Protein AF-D5DBG3-F1 (afdb_monomer_lite)

pLDDT: mean 93.25, std 7.19, range [51.53, 98.56]

Organism: Priestia megaterium (strain DSM 319 / IMG 1521) (NCBI:txid592022)

InterPro domains:
  IPR012347 Ferritin-like [G3DSA:1.20.1260.10] (1-47)
  IPR012347 Ferritin-like [G3DSA:1.20.1260.10] (72-218)
  IPR021617 Protein of unknown function DUF3231 [PF11553] (1-60)
  IPR021617 Protein of unknown function DUF3231 [PF11553] (71-230)

Radius of gyration: 20.54 Å; chains: 1; bounding box: 49×48×63 Å

Structure (mmCIF, N/CA/C/O backbone):
data_AF-D5DBG3-F1
#
_entry.id   AF-D5DBG3-F1
#
loop_
_atom_site.group_PDB
_atom_site.id
_atom_site.type_symbol
_atom_site.label_atom_id
_atom_site.label_alt_id
_atom_site.label_comp_id
_atom_site.label_asym_id
_atom_site.label_entity_id
_atom_site.label_seq_id
_atom_site.pdbx_PDB_ins_code
_atom_site.Cartn_x
_atom_site.Cartn_y
_atom_site.Cartn_z
_atom_site.occupancy
_atom_site.B_iso_or_equiv
_atom_site.auth_seq_id
_atom_site.auth_comp_id
_atom_site.auth_asym_id
_atom_site.auth_atom_id
_atom_site.pdbx_PDB_model_num
ATOM 1 N N . MET A 1 1 ? -9.082 -1.021 -3.125 1.00 71.38 1 MET A N 1
ATOM 2 C CA . MET A 1 1 ? -9.423 -2.069 -2.140 1.00 71.38 1 MET A CA 1
ATOM 3 C C . MET A 1 1 ? -9.517 -3.474 -2.737 1.00 71.38 1 MET A C 1
ATOM 5 O O . MET A 1 1 ? -8.966 -4.374 -2.123 1.00 71.38 1 MET A O 1
ATOM 9 N N . THR A 1 2 ? -10.119 -3.682 -3.917 1.00 87.31 2 THR A N 1
ATOM 10 C CA . THR A 1 2 ? -10.281 -5.013 -4.561 1.00 87.31 2 THR A CA 1
ATOM 11 C C . THR A 1 2 ? -8.999 -5.847 -4.646 1.00 87.31 2 THR A C 1
ATOM 13 O O . THR A 1 2 ? -9.001 -7.007 -4.258 1.00 87.31 2 THR A O 1
ATOM 16 N N . ILE A 1 3 ? -7.878 -5.231 -5.037 1.00 86.88 3 ILE A N 1
ATOM 17 C CA . ILE A 1 3 ? -6.562 -5.897 -5.105 1.00 86.88 3 ILE A CA 1
ATOM 18 C C . ILE A 1 3 ? -6.141 -6.509 -3.753 1.00 86.88 3 ILE A C 1
ATOM 20 O O . ILE A 1 3 ? -5.551 -7.582 -3.732 1.00 86.88 3 ILE A O 1
ATOM 24 N N . HIS A 1 4 ? -6.459 -5.870 -2.619 1.00 88.00 4 HIS A N 1
ATOM 25 C CA . HIS A 1 4 ? -6.140 -6.431 -1.299 1.00 88.00 4 HIS A CA 1
ATOM 26 C C . HIS A 1 4 ? -6.972 -7.686 -1.009 1.00 88.00 4 HIS A C 1
ATOM 28 O O . HIS A 1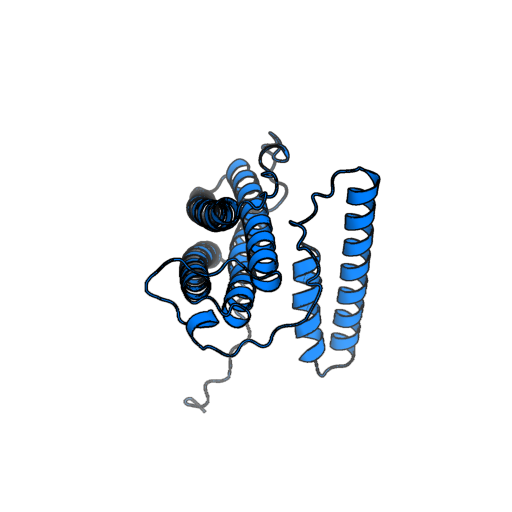 4 ? -6.450 -8.644 -0.445 1.00 88.00 4 HIS A O 1
ATOM 34 N N . GLY A 1 5 ? -8.245 -7.684 -1.424 1.00 89.12 5 GLY A N 1
ATOM 35 C CA . GLY A 1 5 ? -9.135 -8.839 -1.319 1.00 89.12 5 GLY A CA 1
ATOM 36 C C . GLY A 1 5 ? -8.620 -10.024 -2.131 1.00 89.12 5 GLY A C 1
ATOM 37 O O . GLY A 1 5 ? -8.471 -11.104 -1.575 1.00 89.12 5 GLY A O 1
ATOM 38 N N . LEU A 1 6 ? -8.243 -9.799 -3.395 1.00 90.69 6 LEU A N 1
ATOM 39 C CA . LEU A 1 6 ? -7.697 -10.841 -4.278 1.00 90.69 6 LEU A CA 1
ATOM 40 C C . LEU A 1 6 ? -6.486 -11.556 -3.662 1.00 90.69 6 LEU A C 1
ATOM 42 O O . LEU A 1 6 ? -6.426 -12.783 -3.620 1.00 90.69 6 LEU A O 1
ATOM 46 N N . SER A 1 7 ? -5.523 -10.796 -3.137 1.00 89.00 7 SER A N 1
ATOM 47 C CA . SER A 1 7 ? -4.343 -11.388 -2.502 1.00 89.00 7 SER A CA 1
ATOM 48 C C . SER A 1 7 ? -4.685 -12.077 -1.176 1.00 89.00 7 SER A C 1
ATOM 50 O O . SER A 1 7 ? -4.256 -13.203 -0.932 1.00 89.00 7 SER A O 1
ATOM 52 N N . GLY A 1 8 ? -5.461 -11.414 -0.313 1.00 91.62 8 GLY A N 1
ATOM 53 C CA . GLY A 1 8 ? -5.779 -11.916 1.024 1.00 91.62 8 GLY A CA 1
ATOM 54 C C . GLY A 1 8 ? -6.645 -13.175 0.998 1.00 91.62 8 GLY A C 1
ATOM 55 O O . GLY A 1 8 ? -6.309 -14.166 1.644 1.00 91.62 8 GLY A O 1
ATOM 56 N N . TYR A 1 9 ? -7.730 -13.168 0.221 1.00 95.31 9 TYR A N 1
ATOM 57 C CA . TYR A 1 9 ? -8.609 -14.328 0.080 1.00 95.31 9 TYR A CA 1
ATOM 58 C C . TYR A 1 9 ? -7.909 -15.489 -0.628 1.00 95.31 9 TYR A C 1
ATOM 60 O O . TYR A 1 9 ? -8.153 -16.637 -0.267 1.00 95.31 9 TYR A O 1
ATOM 68 N N . GLY A 1 10 ? -7.000 -15.223 -1.575 1.00 95.25 10 GLY A N 1
ATOM 69 C CA . GLY A 1 10 ? -6.159 -16.255 -2.192 1.00 95.25 10 GLY A CA 1
ATOM 70 C C . GLY A 1 10 ? -5.309 -17.018 -1.171 1.00 95.25 10 GLY A C 1
ATOM 71 O O . GLY A 1 10 ? -5.329 -18.251 -1.146 1.00 95.25 10 GLY A O 1
ATOM 72 N N . ILE A 1 11 ? -4.634 -16.300 -0.267 1.00 94.88 11 ILE A N 1
ATOM 73 C CA . ILE A 1 11 ? -3.866 -16.929 0.817 1.00 94.88 11 ILE A CA 1
ATOM 74 C C . ILE A 1 11 ? -4.804 -17.710 1.741 1.00 94.88 11 ILE A C 1
ATOM 76 O O . ILE A 1 11 ? -4.579 -18.901 1.957 1.00 94.88 11 ILE A O 1
ATOM 80 N N . SER A 1 12 ? -5.881 -17.085 2.229 1.00 96.19 12 SER A N 1
ATOM 81 C CA . SER A 1 12 ? -6.851 -17.729 3.128 1.00 96.19 12 SER A CA 1
ATOM 82 C C . SER A 1 12 ? -7.463 -19.001 2.537 1.00 96.19 12 SER A C 1
ATOM 84 O O . SER A 1 12 ? -7.621 -19.993 3.248 1.00 96.19 12 SER A O 1
ATOM 86 N N . PHE A 1 13 ? -7.758 -19.009 1.236 1.00 97.38 13 PHE A N 1
ATOM 87 C CA . PHE A 1 13 ? -8.210 -20.192 0.510 1.00 97.38 13 PHE A CA 1
ATOM 88 C C . PHE A 1 13 ? -7.153 -21.305 0.540 1.00 97.38 13 PHE A C 1
ATOM 90 O O . PHE A 1 13 ? -7.470 -22.435 0.908 1.00 97.38 13 PHE A O 1
ATOM 97 N N . SER A 1 14 ? -5.898 -20.978 0.211 1.00 97.38 14 SER A N 1
ATOM 98 C CA . SER A 1 14 ? -4.809 -21.959 0.095 1.00 97.38 14 SER A CA 1
ATOM 99 C C . SER A 1 14 ? -4.431 -22.640 1.416 1.00 97.38 14 SER A C 1
ATOM 101 O O . SER A 1 14 ? -3.994 -23.787 1.409 1.00 97.38 14 SER A O 1
ATOM 103 N N . VAL A 1 15 ? -4.641 -21.967 2.551 1.00 97.00 15 VAL A N 1
ATOM 104 C CA . VAL A 1 15 ? -4.333 -22.504 3.889 1.00 97.00 15 VAL A CA 1
ATOM 105 C C . VAL A 1 15 ? -5.548 -23.114 4.599 1.00 97.00 15 VAL A C 1
ATOM 107 O O . VAL A 1 15 ? -5.424 -23.627 5.711 1.00 97.00 15 VAL A O 1
ATOM 110 N N . SER A 1 16 ? -6.735 -23.074 3.984 1.00 97.50 16 SER A N 1
ATOM 111 C CA . SER A 1 16 ? -7.964 -23.614 4.573 1.00 97.50 16 SER A CA 1
ATOM 112 C C . SER A 1 16 ? -8.159 -25.096 4.243 1.00 97.50 16 SER A C 1
ATOM 114 O O . SER A 1 16 ? -8.210 -25.503 3.083 1.00 97.50 16 SER A O 1
ATOM 116 N N . VAL A 1 17 ? -8.354 -25.921 5.277 1.00 97.50 17 VAL A N 1
ATOM 117 C CA . VAL A 1 17 ? -8.613 -27.367 5.115 1.00 97.50 17 VAL A CA 1
ATOM 118 C C . VAL A 1 17 ? -10.109 -27.683 5.070 1.00 97.50 17 VAL A C 1
ATOM 120 O O . VAL A 1 17 ? -10.538 -28.533 4.285 1.00 97.50 17 VAL A O 1
ATOM 123 N N . ARG A 1 18 ? -10.917 -27.006 5.895 1.00 98.31 18 ARG A N 1
ATOM 124 C CA . ARG A 1 18 ? -12.366 -27.239 5.948 1.00 98.31 18 ARG A CA 1
ATOM 125 C C . ARG A 1 18 ? -13.040 -26.792 4.651 1.00 98.31 18 ARG A C 1
ATOM 127 O O . ARG A 1 18 ? -12.715 -25.736 4.106 1.00 98.31 18 ARG A O 1
ATOM 134 N N . ARG A 1 19 ? -13.983 -27.603 4.163 1.00 98.19 19 ARG A N 1
ATOM 135 C CA . ARG A 1 19 ? -14.632 -27.388 2.863 1.00 98.19 19 ARG A CA 1
ATOM 136 C C . ARG A 1 19 ? -15.438 -26.090 2.819 1.00 98.19 19 ARG A C 1
ATOM 138 O O . ARG A 1 19 ? -15.269 -25.332 1.875 1.00 98.19 19 ARG A O 1
ATOM 145 N N . ASP A 1 20 ? -16.216 -25.818 3.859 1.00 98.31 20 ASP A N 1
ATOM 146 C CA . ASP A 1 20 ? -17.029 -24.605 3.986 1.00 98.31 20 ASP A CA 1
ATOM 147 C C . ASP A 1 20 ? -16.188 -23.320 3.915 1.00 98.31 20 ASP A C 1
ATOM 149 O O . ASP A 1 20 ? -16.550 -22.377 3.217 1.00 98.31 20 ASP A O 1
ATOM 153 N N . LEU A 1 21 ? -15.020 -23.304 4.567 1.00 98.06 21 LEU A N 1
ATOM 154 C CA . LEU A 1 21 ? -14.097 -22.166 4.517 1.00 98.06 21 LEU A CA 1
ATOM 155 C C . LEU A 1 21 ? -13.494 -21.970 3.124 1.00 98.06 21 LEU A C 1
ATOM 157 O O . LEU A 1 21 ? -13.373 -20.838 2.658 1.00 98.06 21 LEU A O 1
ATOM 161 N N . ARG A 1 22 ? -13.121 -23.060 2.446 1.00 97.94 22 ARG A N 1
ATOM 162 C CA . ARG A 1 22 ? -12.622 -22.973 1.068 1.00 97.94 22 ARG A CA 1
ATOM 163 C C . ARG A 1 22 ? -13.691 -22.450 0.118 1.00 97.94 22 ARG A C 1
ATOM 165 O O . ARG A 1 22 ? -13.378 -21.577 -0.682 1.00 97.94 22 ARG A O 1
ATOM 172 N N . ASP A 1 23 ? -14.921 -22.946 0.221 1.00 98.50 23 ASP A N 1
ATOM 173 C CA . ASP A 1 23 ? -16.033 -22.487 -0.617 1.00 98.50 23 ASP A CA 1
ATOM 174 C C . ASP A 1 23 ? -16.327 -20.997 -0.372 1.00 98.50 23 ASP A C 1
ATOM 176 O O . ASP A 1 23 ? -16.476 -20.233 -1.325 1.00 98.50 23 ASP A O 1
ATOM 180 N N . TYR A 1 24 ? -16.285 -20.554 0.889 1.00 98.31 24 TYR A N 1
ATOM 181 C CA . TYR A 1 24 ? -16.416 -19.141 1.245 1.00 98.31 24 TYR A CA 1
ATOM 182 C C . TYR A 1 24 ? -15.326 -18.265 0.606 1.00 98.31 24 TYR A C 1
ATOM 184 O O . TYR A 1 24 ? -15.636 -17.316 -0.112 1.00 98.31 24 TYR A O 1
ATOM 192 N N . TYR A 1 25 ? -14.042 -18.586 0.811 1.00 98.00 25 TYR A N 1
ATOM 193 C CA . TYR A 1 25 ? -12.951 -17.777 0.252 1.00 98.00 25 TYR A CA 1
ATOM 194 C C . TYR A 1 25 ? -12.848 -17.870 -1.273 1.00 98.00 25 TYR A C 1
ATOM 196 O O . TYR A 1 25 ? -12.383 -16.923 -1.909 1.00 98.00 25 TYR A O 1
ATOM 204 N N . HIS A 1 26 ? -13.292 -18.979 -1.868 1.00 97.81 26 HIS A N 1
ATOM 205 C CA . HIS A 1 26 ? -13.433 -19.094 -3.314 1.00 97.81 26 HIS A CA 1
ATOM 206 C C . HIS A 1 26 ? -14.438 -18.066 -3.840 1.00 97.81 26 HIS A C 1
ATOM 208 O O . HIS A 1 26 ? -14.087 -17.280 -4.719 1.00 97.81 26 HIS A O 1
ATOM 214 N N . GLN A 1 27 ? -15.633 -17.995 -3.242 1.00 98.25 27 GLN A N 1
ATOM 215 C CA . GLN A 1 27 ? -16.638 -17.007 -3.631 1.00 98.25 27 GLN A CA 1
ATOM 216 C C . GLN A 1 27 ? -16.151 -15.570 -3.399 1.00 98.25 27 GLN A C 1
ATOM 218 O O . GLN A 1 27 ? -16.266 -14.742 -4.296 1.00 98.25 27 GLN A O 1
ATOM 223 N N . CYS A 1 28 ? -15.513 -15.278 -2.258 1.00 97.12 28 CYS A N 1
ATOM 224 C CA . CYS A 1 28 ? -14.951 -13.946 -2.005 1.00 97.12 28 CYS A CA 1
ATOM 225 C C . CYS A 1 28 ? -13.923 -13.518 -3.066 1.00 97.12 28 CYS A C 1
ATOM 227 O O . CYS A 1 28 ? -13.853 -12.339 -3.418 1.00 97.12 28 CYS A O 1
ATOM 229 N N . ASN A 1 29 ? -13.117 -14.455 -3.577 1.00 96.19 29 ASN A N 1
ATOM 230 C CA . ASN A 1 29 ? -12.190 -14.176 -4.672 1.00 96.19 29 ASN A CA 1
ATOM 231 C C . ASN A 1 29 ? -12.923 -13.879 -5.982 1.00 96.19 29 ASN A C 1
ATOM 233 O O . ASN A 1 29 ? -12.568 -12.906 -6.644 1.00 96.19 29 ASN A O 1
ATOM 237 N N . LEU A 1 30 ? -13.948 -14.662 -6.334 1.00 97.25 30 LEU A N 1
ATOM 238 C CA . LEU A 1 30 ? -14.764 -14.405 -7.526 1.00 97.25 30 LEU A CA 1
ATOM 239 C C . LEU A 1 30 ? -15.419 -13.020 -7.463 1.00 97.25 30 LEU A C 1
ATOM 241 O O . LEU A 1 30 ? -15.307 -12.243 -8.410 1.00 97.25 30 LEU A O 1
ATOM 245 N N . ASP A 1 31 ? -16.002 -12.664 -6.320 1.00 96.88 31 ASP A N 1
ATOM 246 C CA . ASP A 1 31 ? -16.625 -11.354 -6.117 1.00 96.88 31 ASP A CA 1
ATOM 247 C C . ASP A 1 31 ? -15.592 -10.217 -6.222 1.00 96.88 31 ASP A C 1
ATOM 249 O O . ASP A 1 31 ? -15.846 -9.175 -6.830 1.00 96.88 31 ASP A O 1
ATOM 253 N N . ALA A 1 32 ? -14.391 -10.408 -5.664 1.00 96.25 32 ALA A N 1
ATOM 254 C CA . ALA A 1 32 ? -13.314 -9.426 -5.757 1.00 96.25 32 ALA A CA 1
ATOM 255 C C . ALA A 1 32 ? -12.807 -9.243 -7.200 1.00 96.25 32 ALA A C 1
ATOM 257 O O . ALA A 1 32 ? -12.503 -8.109 -7.589 1.00 96.25 32 ALA A O 1
ATOM 258 N N . MET A 1 33 ? -12.734 -10.324 -7.988 1.00 96.50 33 MET A N 1
ATOM 259 C CA . MET A 1 33 ? -12.383 -10.282 -9.415 1.00 96.50 33 MET A CA 1
ATOM 260 C C . MET A 1 33 ? -13.445 -9.525 -10.209 1.00 96.50 33 MET A C 1
ATOM 262 O O . MET A 1 33 ? -13.110 -8.647 -11.001 1.00 96.50 33 MET A O 1
ATOM 266 N N . GLU A 1 34 ? -14.719 -9.799 -9.939 1.00 97.38 34 GLU A N 1
ATOM 267 C CA . GLU A 1 34 ? -15.837 -9.144 -10.613 1.00 97.38 34 GLU A CA 1
ATOM 268 C C . GLU A 1 34 ? -15.862 -7.633 -10.343 1.00 97.38 34 GLU A C 1
ATOM 270 O O . GLU A 1 34 ? -15.935 -6.820 -11.267 1.00 97.38 34 GLU A O 1
ATOM 275 N N . ILE A 1 35 ? -15.722 -7.219 -9.078 1.00 97.00 35 ILE A N 1
ATOM 276 C CA . ILE A 1 35 ? -15.666 -5.791 -8.732 1.00 97.00 35 ILE A CA 1
ATOM 277 C C . ILE A 1 35 ? -14.431 -5.131 -9.360 1.00 97.00 35 ILE A C 1
ATOM 279 O O . ILE A 1 35 ? -14.509 -3.974 -9.786 1.00 97.00 35 ILE A O 1
ATOM 283 N N . TYR A 1 36 ? -13.290 -5.827 -9.422 1.00 95.81 36 TYR A N 1
ATOM 284 C CA . TYR A 1 36 ? -12.093 -5.308 -10.083 1.00 95.81 36 TYR A CA 1
ATOM 285 C C . TYR A 1 36 ? -12.340 -5.044 -11.572 1.00 95.81 36 TYR A C 1
ATOM 287 O O . TYR A 1 36 ? -12.085 -3.922 -12.012 1.00 95.81 36 TYR A O 1
ATOM 295 N N . ASN A 1 37 ? -12.892 -6.018 -12.301 1.00 97.06 37 ASN A N 1
ATOM 296 C CA . ASN A 1 37 ? -13.203 -5.884 -13.726 1.00 97.06 37 ASN A CA 1
ATOM 297 C C . ASN A 1 37 ? -14.156 -4.713 -13.966 1.00 97.06 37 ASN A C 1
ATOM 299 O O . ASN A 1 37 ? -13.803 -3.763 -14.658 1.00 97.06 37 ASN A O 1
ATOM 303 N N . ARG A 1 38 ? -15.295 -4.687 -13.263 1.00 97.62 38 ARG A N 1
ATOM 304 C CA . ARG A 1 38 ? -16.279 -3.598 -13.374 1.00 97.62 38 ARG A CA 1
ATOM 305 C C . ARG A 1 38 ? -15.690 -2.220 -13.072 1.00 97.62 38 ARG A C 1
ATOM 307 O O . ARG A 1 38 ? -16.049 -1.240 -13.720 1.00 97.62 38 ARG A O 1
ATOM 314 N N . SER A 1 39 ? -14.804 -2.123 -12.078 1.00 95.62 39 SER A N 1
ATOM 315 C CA . SER A 1 39 ? -14.150 -0.853 -11.734 1.00 95.62 39 SER A CA 1
ATOM 316 C C . SER A 1 39 ? -13.192 -0.404 -12.836 1.00 95.62 39 SER A C 1
ATOM 318 O O . SER A 1 39 ? -13.156 0.779 -13.170 1.00 95.62 39 SER A O 1
ATOM 320 N N . LEU A 1 40 ? -12.409 -1.332 -13.388 1.00 95.19 40 LEU A N 1
ATOM 321 C CA . LEU A 1 40 ? -11.449 -1.033 -14.442 1.00 95.19 40 LEU A CA 1
ATOM 322 C C . LEU A 1 40 ? -12.157 -0.656 -15.748 1.00 95.19 40 LEU A C 1
ATOM 324 O O . LEU A 1 40 ? -11.824 0.375 -16.327 1.00 95.19 40 LEU A O 1
ATOM 328 N N . ASP A 1 41 ? -13.178 -1.414 -16.142 1.00 97.75 41 ASP A N 1
ATOM 329 C CA . ASP A 1 41 ? -14.001 -1.137 -17.322 1.00 97.75 41 ASP A CA 1
ATOM 330 C C . ASP A 1 41 ? -14.662 0.241 -17.227 1.00 97.75 41 ASP A C 1
ATOM 332 O O . ASP A 1 41 ? -14.659 1.004 -18.191 1.00 97.75 41 ASP A O 1
ATOM 336 N N . LEU A 1 42 ? -15.163 0.615 -16.044 1.00 97.44 42 LEU A N 1
ATOM 337 C CA . LEU A 1 42 ? -15.739 1.939 -15.815 1.00 97.44 42 LEU A CA 1
ATOM 338 C C . LEU A 1 42 ? -14.699 3.059 -15.952 1.00 97.44 42 LEU A C 1
ATOM 340 O O . LEU A 1 42 ? -14.993 4.098 -16.547 1.00 97.44 42 LEU A O 1
ATOM 344 N N . LEU A 1 43 ? -13.495 2.871 -15.401 1.00 94.94 43 LEU A N 1
ATOM 345 C CA . LEU A 1 43 ? -12.408 3.846 -15.518 1.00 94.94 43 LEU A CA 1
ATOM 346 C C . LEU A 1 43 ? -11.957 4.007 -16.974 1.00 94.94 43 LEU A C 1
ATOM 348 O O . LEU A 1 43 ? -11.716 5.133 -17.407 1.00 94.94 43 LEU A O 1
ATOM 352 N N . LEU A 1 44 ? -11.878 2.908 -17.728 1.00 96.44 44 LEU A N 1
ATOM 353 C CA . LEU A 1 44 ? -11.550 2.917 -19.153 1.00 96.44 44 LEU A CA 1
ATOM 354 C C . LEU A 1 44 ? -12.644 3.621 -19.965 1.00 96.44 44 LEU A C 1
ATOM 356 O O . LEU A 1 44 ? -12.349 4.565 -20.692 1.00 96.44 44 LEU A O 1
ATOM 360 N N . ALA A 1 45 ? -13.912 3.248 -19.774 1.00 98.00 45 ALA A N 1
ATOM 361 C CA . ALA A 1 45 ? -15.048 3.843 -20.479 1.00 98.00 45 ALA A CA 1
ATOM 362 C C . ALA A 1 45 ? -15.200 5.353 -20.221 1.00 98.00 45 ALA A C 1
ATOM 364 O O . ALA A 1 45 ? -15.718 6.082 -21.065 1.00 98.00 45 ALA A O 1
ATOM 365 N N . LYS A 1 46 ? -14.752 5.837 -19.055 1.00 96.88 46 LYS A N 1
ATOM 366 C CA . LYS A 1 46 ? -14.770 7.262 -18.690 1.00 96.88 46 LYS A CA 1
ATOM 367 C C . LYS A 1 46 ? -13.469 8.008 -19.001 1.00 96.88 46 LYS A C 1
ATOM 369 O O . LYS A 1 46 ? -13.393 9.191 -18.686 1.00 96.88 46 LYS A O 1
ATOM 374 N N . ASN A 1 47 ? -12.463 7.358 -19.595 1.00 94.38 47 ASN A N 1
ATOM 375 C CA . ASN A 1 47 ? -11.123 7.923 -19.811 1.00 94.38 47 ASN A CA 1
ATOM 376 C C . ASN A 1 47 ? -10.456 8.445 -18.518 1.00 94.38 47 ASN A C 1
ATOM 378 O O . ASN A 1 47 ? -9.711 9.420 -18.537 1.00 94.38 47 ASN A O 1
ATOM 382 N N . LEU A 1 48 ? -10.732 7.794 -17.384 1.00 92.06 48 LEU A N 1
ATOM 383 C CA . LEU A 1 48 ? -10.153 8.108 -16.070 1.00 92.06 48 LEU A CA 1
ATOM 384 C C . LEU A 1 48 ? -9.006 7.159 -15.692 1.00 92.06 48 LEU A C 1
ATOM 386 O O . LEU A 1 48 ? -8.334 7.356 -14.679 1.00 92.06 48 LEU A O 1
ATOM 390 N N . TYR A 1 49 ? -8.787 6.099 -16.473 1.00 91.25 49 TYR A N 1
ATOM 391 C CA . TYR A 1 49 ? -7.666 5.196 -16.260 1.00 91.25 49 TYR A CA 1
ATOM 392 C C . TYR A 1 49 ? -6.352 5.851 -16.700 1.00 91.25 49 TYR A C 1
ATOM 394 O O . TYR A 1 49 ? -6.173 6.187 -17.868 1.00 91.25 49 TYR A O 1
ATOM 402 N N . VAL A 1 50 ? -5.412 5.975 -15.764 1.00 88.00 50 VAL A N 1
ATOM 403 C CA . VAL A 1 50 ? -4.045 6.417 -16.053 1.00 88.00 50 VAL A CA 1
ATOM 404 C C . VAL A 1 50 ? -3.165 5.177 -16.239 1.00 88.00 50 VAL A C 1
ATOM 406 O O . VAL A 1 50 ? -3.012 4.413 -15.277 1.00 88.00 50 VAL A O 1
ATOM 409 N N . PRO A 1 51 ? -2.607 4.945 -17.442 1.00 88.25 51 PRO A N 1
ATOM 410 C CA . PRO A 1 51 ? -1.729 3.807 -17.688 1.00 88.25 51 PRO A CA 1
ATOM 411 C C . PRO A 1 51 ? -0.408 3.958 -16.929 1.00 88.25 51 PRO A C 1
ATOM 413 O O . PRO A 1 51 ? 0.007 5.066 -16.600 1.00 88.25 51 PRO A O 1
ATOM 416 N N . ALA A 1 52 ? 0.251 2.835 -16.647 1.00 90.94 52 ALA A N 1
ATOM 417 C CA . ALA A 1 52 ? 1.642 2.837 -16.199 1.00 90.94 52 ALA A CA 1
ATOM 418 C C . ALA A 1 52 ? 2.585 3.200 -17.367 1.00 90.94 52 ALA A C 1
ATOM 420 O O . ALA A 1 52 ? 2.170 3.081 -18.524 1.00 90.94 52 ALA A O 1
ATOM 421 N N . PRO A 1 53 ? 3.843 3.601 -17.096 1.00 89.50 53 PRO A N 1
ATOM 422 C CA . PRO A 1 53 ? 4.804 3.870 -18.157 1.00 89.50 53 PRO A CA 1
ATOM 423 C C . PRO A 1 53 ? 5.008 2.665 -19.074 1.00 89.50 53 PRO A C 1
ATOM 425 O O . PRO A 1 53 ? 5.093 1.521 -18.622 1.00 89.50 53 PRO A O 1
ATOM 428 N N . TYR A 1 54 ? 5.109 2.941 -20.371 1.00 86.62 54 TYR A N 1
ATOM 429 C CA . TYR A 1 54 ? 5.328 1.923 -21.389 1.00 86.62 54 TYR A CA 1
ATOM 430 C C . TYR A 1 54 ? 6.816 1.635 -21.561 1.00 86.62 54 TYR A C 1
ATOM 432 O O . TYR A 1 54 ? 7.630 2.550 -21.670 1.00 86.62 54 TYR A O 1
ATOM 440 N N . PHE A 1 55 ? 7.150 0.352 -21.662 1.00 86.75 55 PHE A N 1
ATOM 441 C CA . PHE A 1 55 ? 8.486 -0.117 -22.006 1.00 86.75 55 PHE A CA 1
ATOM 442 C C . PHE A 1 55 ? 8.481 -0.638 -23.440 1.00 86.75 55 PHE A C 1
ATOM 444 O O . PHE A 1 55 ? 7.560 -1.345 -23.853 1.00 86.75 55 PHE A O 1
ATOM 451 N N . LEU A 1 56 ? 9.508 -0.281 -24.212 1.00 85.31 56 LEU A N 1
ATOM 452 C CA . LEU A 1 56 ? 9.679 -0.814 -25.558 1.00 85.31 56 LEU A CA 1
ATOM 453 C C . LEU A 1 56 ? 10.073 -2.288 -25.484 1.00 85.31 56 LEU A C 1
ATOM 455 O O . LEU A 1 56 ? 10.974 -2.664 -24.735 1.00 85.31 56 LEU A O 1
ATOM 459 N N . ASN A 1 57 ? 9.431 -3.112 -26.311 1.00 84.81 57 ASN A N 1
ATOM 460 C CA . ASN A 1 57 ? 9.824 -4.507 -26.439 1.00 84.81 57 ASN A CA 1
ATOM 461 C C . ASN A 1 57 ? 11.226 -4.587 -27.062 1.00 84.81 57 ASN A C 1
ATOM 463 O O . ASN A 1 57 ? 11.444 -4.026 -28.145 1.00 84.81 57 ASN A O 1
ATOM 467 N N . PRO A 1 58 ? 12.179 -5.282 -26.420 1.00 85.56 58 PRO A N 1
ATOM 468 C CA . PRO A 1 58 ? 13.507 -5.435 -26.981 1.00 85.56 58 PRO A CA 1
ATOM 469 C C . PRO A 1 58 ? 13.429 -6.276 -28.259 1.00 85.56 58 PRO A C 1
ATOM 471 O O . PRO A 1 58 ? 12.739 -7.293 -28.315 1.00 85.56 58 PRO A O 1
ATOM 474 N N . LYS A 1 59 ? 14.162 -5.868 -29.302 1.00 86.12 59 LYS A N 1
ATOM 475 C CA . LYS A 1 59 ? 14.221 -6.613 -30.575 1.00 86.12 59 LYS A CA 1
ATOM 476 C C . LYS A 1 59 ? 14.940 -7.960 -30.438 1.00 86.12 59 LYS A C 1
ATOM 478 O O . LYS A 1 59 ? 14.747 -8.840 -31.272 1.00 86.12 59 LYS A O 1
ATOM 483 N N . LYS A 1 60 ? 15.787 -8.109 -29.416 1.00 87.62 60 LYS A N 1
ATOM 484 C CA . LYS A 1 60 ? 16.563 -9.313 -29.120 1.00 87.62 60 LYS A CA 1
ATOM 485 C C . LYS A 1 60 ? 16.682 -9.472 -27.607 1.00 87.62 60 LYS A C 1
ATOM 487 O O . LYS A 1 60 ? 16.824 -8.481 -26.901 1.00 87.62 60 LYS A O 1
ATOM 492 N N . GLN A 1 61 ? 16.604 -10.707 -27.125 1.00 84.56 61 GLN A N 1
ATOM 493 C CA . GLN A 1 61 ? 16.828 -11.013 -25.715 1.00 84.56 61 GLN A CA 1
ATOM 494 C C . GLN A 1 61 ? 18.330 -11.129 -25.453 1.00 84.56 61 GLN A C 1
ATOM 496 O O . GLN A 1 61 ? 19.034 -11.821 -26.192 1.00 84.56 61 GLN A O 1
ATOM 501 N N . GLU A 1 62 ? 18.804 -10.455 -24.410 1.00 86.25 62 GLU A N 1
ATOM 502 C CA . GLU A 1 62 ? 20.200 -10.477 -23.975 1.00 86.25 62 GLU A CA 1
ATOM 503 C C . GLU A 1 62 ? 20.283 -11.107 -22.578 1.00 86.25 62 GLU A C 1
ATOM 505 O O . GLU A 1 62 ? 19.487 -10.750 -21.705 1.00 86.25 62 GLU A O 1
ATOM 510 N N . PRO A 1 63 ? 21.192 -12.072 -22.350 1.00 89.12 63 PRO A N 1
ATOM 511 C CA . PRO A 1 63 ? 21.360 -12.666 -21.032 1.00 89.12 63 PRO A CA 1
ATOM 512 C C . PRO A 1 63 ? 22.027 -11.679 -20.068 1.00 89.12 63 PRO A C 1
ATOM 514 O O . PRO A 1 63 ? 22.954 -10.959 -20.437 1.00 89.12 63 PRO A O 1
ATOM 517 N N . ILE A 1 64 ? 21.602 -11.703 -18.803 1.00 87.62 64 ILE A N 1
ATOM 518 C CA . ILE A 1 64 ? 22.327 -11.041 -17.715 1.00 87.62 64 ILE A CA 1
ATOM 519 C C . ILE A 1 64 ? 23.532 -11.923 -17.375 1.00 87.62 64 ILE A C 1
ATOM 521 O O . ILE A 1 64 ? 23.363 -13.028 -16.861 1.00 87.62 64 ILE A O 1
ATOM 525 N N . ILE A 1 65 ? 24.734 -11.454 -17.705 1.00 88.38 65 ILE A N 1
ATOM 526 C CA . ILE A 1 65 ? 25.990 -12.212 -17.545 1.00 88.38 65 ILE A CA 1
ATOM 527 C C . ILE A 1 65 ? 26.910 -11.650 -16.460 1.00 88.38 65 ILE A C 1
ATOM 529 O O . ILE A 1 65 ? 27.865 -12.318 -16.073 1.00 88.38 65 ILE A O 1
ATOM 533 N N . ASP A 1 66 ? 26.628 -10.443 -15.973 1.00 84.88 66 ASP A N 1
ATOM 534 C CA . ASP A 1 66 ? 27.449 -9.753 -14.985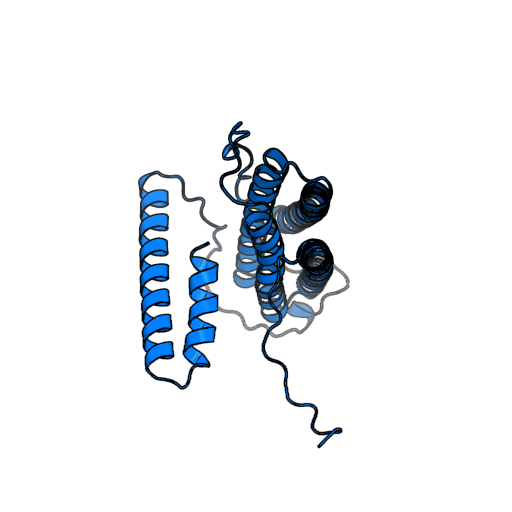 1.00 84.88 66 ASP A CA 1
ATOM 535 C C . ASP A 1 66 ? 26.631 -9.460 -13.724 1.00 84.88 66 ASP A C 1
ATOM 537 O O . ASP A 1 66 ? 25.493 -8.987 -13.782 1.00 84.88 66 ASP A O 1
ATOM 541 N N . LEU A 1 67 ? 27.236 -9.758 -12.577 1.00 83.69 67 LEU A N 1
ATOM 542 C CA . LEU A 1 67 ? 26.676 -9.509 -11.259 1.00 83.69 67 LEU A CA 1
ATOM 543 C C . LEU A 1 67 ? 26.562 -8.005 -10.953 1.00 83.69 67 LEU A C 1
ATOM 545 O O . LEU A 1 67 ? 25.719 -7.622 -10.141 1.00 83.69 67 LEU A O 1
ATOM 549 N N . SER A 1 68 ? 27.336 -7.155 -11.636 1.00 82.88 68 SER A N 1
ATOM 550 C CA . SER A 1 68 ? 27.211 -5.688 -11.614 1.00 82.88 68 SER A CA 1
ATOM 551 C C . SER A 1 68 ? 25.787 -5.215 -11.919 1.00 82.88 68 SER A C 1
ATOM 553 O O . SER A 1 68 ? 25.299 -4.278 -11.291 1.00 82.88 68 SER A O 1
ATOM 555 N N . TYR A 1 69 ? 25.042 -5.955 -12.756 1.00 84.19 69 TYR A N 1
ATOM 556 C CA . TYR A 1 69 ? 23.624 -5.697 -13.034 1.00 84.19 69 TYR A CA 1
ATOM 557 C C . TYR A 1 69 ? 22.759 -5.615 -11.761 1.00 84.19 69 TYR A C 1
ATOM 559 O O . TYR A 1 69 ? 21.735 -4.922 -11.753 1.00 84.19 69 TYR A O 1
ATOM 567 N N . ALA A 1 70 ? 23.148 -6.340 -10.708 1.00 80.56 70 ALA A N 1
ATOM 568 C CA . ALA A 1 70 ? 22.474 -6.352 -9.415 1.00 80.56 70 ALA A CA 1
ATOM 569 C C . ALA A 1 70 ? 23.238 -5.572 -8.329 1.00 80.56 70 ALA A C 1
ATOM 571 O O . ALA A 1 70 ? 22.632 -4.866 -7.523 1.00 80.56 70 ALA A O 1
ATOM 572 N N . LEU A 1 71 ? 24.567 -5.714 -8.291 1.00 74.25 71 LEU A N 1
ATOM 573 C CA . LEU A 1 71 ? 25.389 -5.279 -7.162 1.00 74.25 71 LEU A CA 1
ATOM 574 C C . LEU A 1 71 ? 26.045 -3.906 -7.319 1.00 74.25 71 LEU A C 1
ATOM 576 O O . LEU A 1 71 ? 26.713 -3.501 -6.377 1.00 74.25 71 LEU A O 1
ATOM 580 N N . ASP A 1 72 ? 25.897 -3.182 -8.429 1.00 70.88 72 ASP A N 1
ATOM 581 C CA . ASP A 1 72 ? 26.613 -1.911 -8.611 1.00 70.88 72 ASP A CA 1
ATOM 582 C C . ASP A 1 72 ? 26.288 -0.865 -7.522 1.00 70.88 72 ASP A C 1
ATOM 584 O O . ASP A 1 72 ? 25.252 -0.195 -7.527 1.00 70.88 72 ASP A O 1
ATOM 588 N N . PHE A 1 73 ? 27.228 -0.722 -6.578 1.00 62.69 73 PHE A N 1
ATOM 589 C CA . PHE A 1 73 ? 27.198 0.205 -5.440 1.00 62.69 73 PHE A CA 1
ATOM 590 C C . PHE A 1 73 ? 27.967 1.511 -5.704 1.00 62.69 73 PHE A C 1
ATOM 592 O O . PHE A 1 73 ? 27.786 2.487 -4.978 1.00 62.69 73 PHE A O 1
ATOM 599 N N . VAL A 1 74 ? 28.831 1.546 -6.726 1.00 53.94 74 VAL A N 1
ATOM 600 C CA . VAL A 1 74 ? 29.705 2.684 -7.057 1.00 53.94 74 VAL A CA 1
ATOM 601 C C . VAL A 1 74 ? 29.578 2.996 -8.548 1.00 53.94 74 VAL A C 1
ATOM 603 O O . VAL A 1 74 ? 30.099 2.268 -9.385 1.00 53.94 74 VAL A O 1
ATOM 606 N N . GLY A 1 75 ? 28.896 4.095 -8.884 1.00 62.81 75 GLY A N 1
ATOM 607 C CA . GLY A 1 75 ? 28.747 4.577 -10.262 1.00 62.81 75 GLY A CA 1
ATOM 608 C C . GLY A 1 75 ? 27.315 4.971 -10.626 1.00 62.81 75 GLY A C 1
ATOM 609 O O . GLY A 1 75 ? 26.464 5.150 -9.756 1.00 62.81 75 GLY A O 1
ATOM 610 N N . LYS A 1 76 ? 27.051 5.133 -11.930 1.00 64.12 76 LYS A N 1
ATOM 611 C CA . LYS A 1 76 ? 25.684 5.287 -12.448 1.00 64.12 76 LYS A CA 1
ATOM 612 C C . LYS A 1 76 ? 25.015 3.921 -12.450 1.00 64.12 76 LYS A C 1
ATOM 614 O O . LYS A 1 76 ? 25.469 3.030 -13.161 1.00 64.12 76 LYS A O 1
ATOM 619 N N . GLN A 1 77 ? 23.938 3.783 -11.688 1.00 76.69 77 GLN A N 1
ATOM 620 C CA . GLN A 1 77 ? 23.123 2.581 -11.747 1.00 76.69 77 GLN A CA 1
ATOM 621 C C . GLN A 1 77 ? 22.507 2.407 -13.133 1.00 76.69 77 GLN A C 1
ATOM 623 O O . GLN A 1 77 ? 22.221 3.384 -13.831 1.00 76.69 77 GLN A O 1
ATOM 628 N N . ARG A 1 78 ? 22.288 1.152 -13.530 1.00 89.12 78 ARG A N 1
ATOM 629 C CA . ARG A 1 78 ? 21.514 0.852 -14.734 1.00 89.12 78 ARG A CA 1
ATOM 630 C C . ARG A 1 78 ? 20.083 1.381 -14.612 1.00 89.12 78 ARG A C 1
ATOM 632 O O . ARG A 1 78 ? 19.529 1.455 -13.514 1.00 89.12 78 ARG A O 1
ATOM 639 N N . PHE A 1 79 ? 19.461 1.626 -15.759 1.00 89.88 79 PHE A N 1
ATOM 640 C CA . PHE A 1 79 ? 18.041 1.960 -15.822 1.00 89.88 79 PHE A CA 1
ATOM 641 C C . PHE A 1 79 ? 17.165 0.866 -15.192 1.00 89.88 79 PHE A C 1
ATOM 643 O O . PHE A 1 79 ? 17.547 -0.316 -15.130 1.00 89.88 79 PHE A O 1
ATOM 650 N N . LEU A 1 80 ? 15.980 1.262 -14.732 1.00 92.38 80 LEU A N 1
ATOM 651 C CA . LEU A 1 80 ? 14.974 0.336 -14.215 1.00 92.38 80 LEU A CA 1
ATOM 652 C C . LEU A 1 80 ? 14.542 -0.653 -15.297 1.00 92.38 80 LEU A C 1
ATOM 654 O O . LEU A 1 80 ? 14.265 -0.280 -16.439 1.00 92.38 80 LEU A O 1
ATOM 658 N N . ASN A 1 81 ? 14.410 -1.924 -14.920 1.00 92.25 81 ASN A N 1
ATOM 659 C CA . ASN A 1 81 ? 13.687 -2.870 -15.763 1.00 92.25 81 ASN A CA 1
ATOM 660 C C . ASN A 1 81 ? 12.166 -2.725 -15.561 1.00 92.25 81 ASN A C 1
ATOM 662 O O . ASN A 1 81 ? 11.695 -2.088 -14.615 1.00 92.25 81 ASN A O 1
ATOM 666 N N . ALA A 1 82 ? 11.382 -3.340 -16.451 1.00 92.62 82 ALA A N 1
ATOM 667 C CA . ALA A 1 82 ? 9.922 -3.234 -16.420 1.00 92.62 82 ALA A CA 1
ATOM 668 C C . ALA A 1 82 ? 9.301 -3.747 -15.104 1.00 92.62 82 ALA A C 1
ATOM 670 O O . ALA A 1 82 ? 8.301 -3.197 -14.644 1.00 92.62 82 ALA A O 1
ATOM 671 N N . THR A 1 83 ? 9.897 -4.766 -14.473 1.00 93.25 83 THR A N 1
ATOM 672 C CA . THR A 1 83 ? 9.431 -5.308 -13.186 1.00 93.25 83 THR A CA 1
ATOM 673 C C . THR A 1 83 ? 9.645 -4.303 -12.056 1.00 93.25 83 THR A C 1
ATOM 675 O O . THR A 1 83 ? 8.726 -4.027 -11.287 1.00 93.25 83 THR A O 1
ATOM 678 N N . GLU A 1 84 ? 10.838 -3.715 -11.973 1.00 95.25 84 GLU A N 1
ATOM 679 C CA . GLU A 1 84 ? 11.192 -2.718 -10.960 1.00 95.25 84 GLU A CA 1
ATOM 680 C C . GLU A 1 84 ? 10.336 -1.458 -11.104 1.00 95.25 84 GLU A C 1
ATOM 682 O O . GLU A 1 84 ? 9.693 -1.036 -10.141 1.00 95.25 84 GLU A O 1
ATOM 687 N N . ALA A 1 85 ? 10.241 -0.909 -12.317 1.00 95.50 85 ALA A N 1
ATOM 688 C CA . ALA A 1 85 ? 9.406 0.255 -12.594 1.00 95.50 85 ALA A CA 1
ATOM 689 C C . ALA A 1 85 ? 7.916 -0.021 -12.347 1.00 95.50 85 ALA A C 1
ATOM 691 O O . ALA A 1 85 ? 7.216 0.817 -11.777 1.00 95.50 85 ALA A O 1
ATOM 692 N N . GLY A 1 86 ? 7.427 -1.211 -12.714 1.00 95.06 86 GLY A N 1
ATOM 693 C CA . GLY A 1 86 ? 6.055 -1.637 -12.443 1.00 95.06 86 GLY A CA 1
ATOM 694 C C . GLY A 1 86 ? 5.746 -1.681 -10.945 1.00 95.06 86 GLY A C 1
ATOM 695 O O . GLY A 1 86 ? 4.728 -1.141 -10.505 1.00 95.06 86 GLY A O 1
ATOM 696 N N . ASN A 1 87 ? 6.651 -2.252 -10.148 1.00 95.69 87 ASN A N 1
ATOM 697 C CA . ASN A 1 87 ? 6.532 -2.291 -8.692 1.00 95.69 87 ASN A CA 1
ATOM 698 C C . ASN A 1 87 ? 6.603 -0.892 -8.062 1.00 95.69 87 ASN A C 1
ATOM 700 O O . ASN A 1 87 ? 5.786 -0.574 -7.198 1.00 95.69 87 ASN A O 1
ATOM 704 N N . ILE A 1 88 ? 7.532 -0.038 -8.503 1.00 96.19 88 ILE A N 1
ATOM 705 C CA . ILE A 1 88 ? 7.659 1.351 -8.036 1.00 96.19 88 ILE A CA 1
ATOM 706 C C . ILE A 1 88 ? 6.379 2.136 -8.332 1.00 96.19 88 ILE A C 1
ATOM 708 O O . ILE A 1 88 ? 5.807 2.748 -7.429 1.00 96.19 88 ILE A O 1
ATOM 712 N N . TYR A 1 89 ? 5.877 2.067 -9.566 1.00 96.50 89 TYR A N 1
ATOM 713 C CA . TYR A 1 89 ? 4.643 2.740 -9.964 1.00 96.50 89 TYR A CA 1
ATOM 714 C C . TYR A 1 89 ? 3.434 2.231 -9.166 1.00 96.50 89 TYR A C 1
ATOM 716 O O . TYR A 1 89 ? 2.603 3.017 -8.699 1.00 96.50 89 TYR A O 1
ATOM 724 N N . PHE A 1 90 ? 3.340 0.915 -8.959 1.00 94.75 90 PHE A N 1
ATOM 725 C CA . PHE A 1 90 ? 2.296 0.313 -8.135 1.00 94.75 90 PHE A CA 1
ATOM 726 C C . PHE A 1 90 ? 2.351 0.823 -6.690 1.00 94.75 90 PHE A C 1
ATOM 728 O O . PHE A 1 90 ? 1.333 1.279 -6.160 1.00 94.75 90 PHE A O 1
ATOM 735 N N . ASN A 1 91 ? 3.530 0.794 -6.072 1.00 95.81 91 ASN A N 1
ATOM 736 C CA . ASN A 1 91 ? 3.756 1.254 -4.706 1.00 95.81 91 ASN A CA 1
ATOM 737 C C . ASN A 1 91 ? 3.427 2.742 -4.550 1.00 95.81 91 ASN A C 1
ATOM 739 O O . ASN A 1 91 ? 2.686 3.107 -3.638 1.00 95.81 91 ASN A O 1
ATOM 743 N N . LEU A 1 92 ? 3.853 3.576 -5.501 1.00 97.00 92 LEU A N 1
ATOM 744 C CA . LEU A 1 92 ? 3.528 4.999 -5.550 1.00 97.00 92 LEU A CA 1
ATOM 745 C C . LEU A 1 92 ? 2.011 5.237 -5.547 1.00 97.00 92 LEU A C 1
ATOM 747 O O . LEU A 1 92 ? 1.499 5.985 -4.711 1.00 97.00 92 LEU A O 1
ATOM 751 N N . ARG A 1 93 ? 1.257 4.534 -6.406 1.00 95.19 93 ARG A N 1
ATOM 752 C CA . ARG A 1 93 ? -0.216 4.619 -6.423 1.00 95.19 93 ARG A CA 1
ATOM 753 C C . ARG A 1 93 ? -0.841 4.212 -5.091 1.00 95.19 93 ARG A C 1
ATOM 755 O O . ARG A 1 93 ? -1.827 4.818 -4.668 1.00 95.19 93 ARG A O 1
ATOM 762 N N . LYS A 1 94 ? -0.301 3.186 -4.424 1.00 94.50 94 LYS A N 1
ATOM 763 C CA . LYS A 1 94 ? -0.790 2.760 -3.105 1.00 94.50 94 LYS A CA 1
ATOM 764 C C . LYS A 1 94 ? -0.516 3.811 -2.037 1.00 94.50 94 LYS A C 1
ATOM 766 O O . LYS A 1 94 ? -1.430 4.113 -1.273 1.00 94.50 94 LYS A O 1
ATOM 771 N N . SER A 1 95 ? 0.669 4.416 -2.017 1.00 96.69 95 SER A N 1
ATOM 772 C CA . SER A 1 95 ? 0.991 5.498 -1.080 1.00 96.69 95 SER A CA 1
ATOM 773 C C . SER A 1 95 ? 0.090 6.721 -1.288 1.00 96.69 95 SER A C 1
ATOM 775 O O . SER A 1 95 ? -0.401 7.279 -0.309 1.00 96.69 95 SER A O 1
ATOM 777 N N . MET A 1 96 ? -0.215 7.089 -2.539 1.00 96.62 96 MET A N 1
ATOM 778 C CA . MET A 1 96 ? -1.162 8.170 -2.855 1.00 96.62 96 MET A CA 1
ATOM 779 C C . MET A 1 96 ? -2.587 7.874 -2.366 1.00 96.62 96 MET A C 1
ATOM 781 O O . MET A 1 96 ? -3.228 8.741 -1.774 1.00 96.62 96 MET A O 1
ATOM 785 N N . ALA A 1 97 ? -3.073 6.642 -2.551 1.00 95.25 97 ALA A N 1
ATOM 786 C CA . ALA A 1 97 ? -4.374 6.224 -2.028 1.00 95.25 97 ALA A CA 1
ATOM 787 C C . ALA A 1 97 ? -4.417 6.258 -0.492 1.00 95.25 97 ALA A C 1
ATOM 789 O O . ALA A 1 97 ? -5.390 6.742 0.088 1.00 95.25 97 ALA A O 1
ATOM 790 N N . THR A 1 98 ? -3.350 5.800 0.170 1.0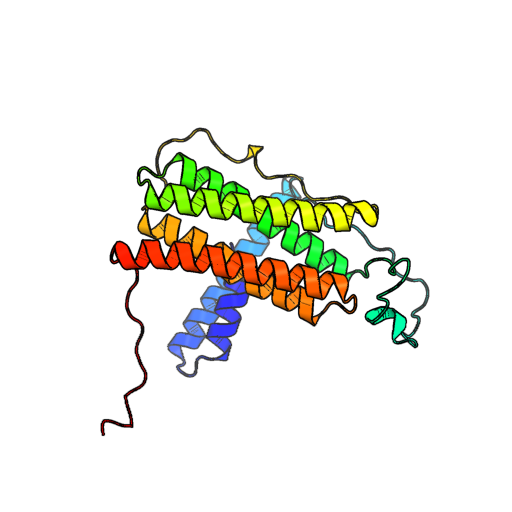0 96.38 98 THR A N 1
ATOM 791 C CA . THR A 1 98 ? -3.214 5.890 1.630 1.00 96.38 98 THR A CA 1
ATOM 792 C C . THR A 1 98 ? -3.219 7.345 2.094 1.00 96.38 98 THR A C 1
ATOM 794 O O . THR A 1 98 ? -3.964 7.672 3.013 1.00 96.38 98 THR A O 1
ATOM 797 N N . LYS A 1 99 ? -2.464 8.243 1.444 1.00 97.62 99 LYS A N 1
ATOM 798 C CA . LYS A 1 99 ? -2.467 9.682 1.757 1.00 97.62 99 LYS A CA 1
ATOM 799 C C . LYS A 1 99 ? -3.888 10.251 1.717 1.00 97.62 99 LYS A C 1
ATOM 801 O O . LYS A 1 99 ? -4.333 10.821 2.711 1.00 97.62 99 LYS A O 1
ATOM 806 N N . ALA A 1 100 ? -4.611 10.064 0.612 1.00 96.69 100 ALA A N 1
ATOM 807 C CA . ALA A 1 100 ? -5.957 10.617 0.455 1.00 96.69 100 ALA A CA 1
ATOM 808 C C . ALA A 1 100 ? -6.925 10.111 1.538 1.00 96.69 100 ALA A C 1
ATOM 810 O O . ALA A 1 100 ? -7.648 10.896 2.156 1.00 96.69 100 ALA A O 1
ATOM 811 N N . LEU A 1 101 ? -6.873 8.810 1.838 1.00 95.56 101 LEU A N 1
ATOM 812 C CA . LEU A 1 101 ? -7.663 8.197 2.903 1.00 95.56 101 LEU A CA 1
ATOM 813 C C . LEU A 1 101 ? -7.357 8.807 4.280 1.00 95.56 101 LEU A C 1
ATOM 815 O O . LEU A 1 101 ? -8.275 9.115 5.039 1.00 95.56 101 LEU A O 1
ATOM 819 N N . LEU A 1 102 ? -6.076 8.991 4.611 1.00 97.25 102 LEU A N 1
ATOM 820 C CA . LEU A 1 102 ? -5.663 9.546 5.900 1.00 97.25 102 LEU A CA 1
ATOM 821 C C . LEU A 1 102 ? -6.082 11.011 6.057 1.00 97.25 102 LEU A C 1
ATOM 823 O O . LEU A 1 102 ? -6.489 11.395 7.152 1.00 97.25 102 LEU A O 1
ATOM 827 N N . ILE A 1 103 ? -6.035 11.816 4.987 1.00 97.12 103 ILE A N 1
ATOM 828 C CA . ILE A 1 103 ? -6.571 13.188 5.008 1.00 97.12 103 ILE A CA 1
ATOM 829 C C . ILE A 1 103 ? -8.074 13.146 5.307 1.00 97.12 103 ILE A C 1
ATOM 831 O O . ILE A 1 103 ? -8.527 13.812 6.241 1.00 97.12 103 ILE A O 1
ATOM 835 N N . ALA A 1 104 ? -8.831 12.320 4.578 1.00 95.81 104 ALA A N 1
ATOM 836 C CA . ALA A 1 104 ? -10.277 12.201 4.752 1.00 95.81 104 ALA A CA 1
ATOM 837 C C . ALA A 1 104 ? -10.659 11.740 6.171 1.00 95.81 104 ALA A C 1
ATOM 839 O O . ALA A 1 104 ? -11.534 12.328 6.805 1.00 95.81 104 ALA A O 1
ATOM 840 N N . PHE A 1 105 ? -9.972 10.736 6.722 1.00 96.56 105 PHE A N 1
ATOM 841 C CA . PHE A 1 105 ? -10.218 10.267 8.091 1.00 96.56 105 PHE A CA 1
ATOM 842 C C . PHE A 1 105 ? -9.802 11.289 9.147 1.00 96.56 105 PHE A C 1
ATOM 844 O O . PHE A 1 105 ? -10.527 11.500 10.120 1.00 96.56 105 PHE A O 1
ATOM 851 N N . LYS A 1 106 ? -8.669 11.974 8.956 1.00 96.75 106 LYS A N 1
ATOM 852 C CA . LYS A 1 106 ? -8.232 13.052 9.850 1.00 96.75 106 LYS A CA 1
ATOM 853 C C . LYS A 1 106 ? -9.259 14.186 9.909 1.00 96.75 106 LYS A C 1
ATOM 855 O O . LYS A 1 106 ? -9.486 14.717 10.995 1.00 96.75 106 LYS A O 1
ATOM 860 N N . GLN A 1 107 ? -9.852 14.551 8.770 1.00 95.88 107 GLN A N 1
ATOM 861 C CA . GLN A 1 107 ? -10.835 15.633 8.652 1.00 95.88 107 GLN A CA 1
ATOM 862 C C . GLN A 1 107 ? -12.087 15.387 9.502 1.00 95.88 107 GLN A C 1
ATOM 864 O O . GLN A 1 107 ? -12.597 16.317 10.124 1.00 95.88 107 GLN A O 1
ATOM 869 N N . VAL A 1 108 ? -12.567 14.144 9.549 1.00 96.81 108 VAL A N 1
ATOM 870 C CA . VAL A 1 108 ? -13.826 13.783 10.226 1.00 96.81 108 VAL A CA 1
ATOM 871 C C . VAL A 1 108 ? -13.636 13.229 11.644 1.00 96.81 108 VAL A C 1
ATOM 873 O O . VAL A 1 108 ? -14.590 13.169 12.420 1.00 96.81 108 VAL A O 1
ATOM 876 N N . SER A 1 109 ? -12.413 12.833 12.002 1.00 96.69 109 SER A N 1
ATOM 877 C CA . SER A 1 109 ? -12.071 12.313 13.328 1.00 96.69 109 SER A CA 1
ATOM 878 C C . SER A 1 109 ? -12.159 13.408 14.393 1.00 96.69 109 SER A C 1
ATOM 880 O O . SER A 1 109 ? -11.508 14.451 14.304 1.00 96.69 109 SER A O 1
ATOM 882 N N . LYS A 1 110 ? -12.885 13.143 15.479 1.00 95.31 110 LYS A N 1
ATOM 883 C CA . LYS A 1 110 ? -13.004 14.066 16.623 1.00 95.31 110 LYS A CA 1
ATOM 884 C C . LYS A 1 110 ? -11.948 13.792 17.686 1.00 95.31 110 LYS A C 1
ATOM 886 O O . LYS A 1 110 ? -11.585 14.690 18.448 1.00 95.31 110 LYS A O 1
ATOM 891 N N . ARG A 1 111 ? -11.433 12.563 17.748 1.00 96.88 111 ARG A N 1
ATOM 892 C CA . ARG A 1 111 ? -10.476 12.172 18.784 1.00 96.88 111 ARG A CA 1
ATOM 893 C C . ARG A 1 111 ? -9.047 12.607 18.459 1.00 96.88 111 ARG A C 1
ATOM 895 O O . ARG A 1 111 ? -8.555 12.418 17.349 1.00 96.88 111 ARG A O 1
ATOM 902 N N . LYS A 1 112 ? -8.352 13.167 19.454 1.00 97.62 112 LYS A N 1
ATOM 903 C CA . LYS A 1 112 ? -6.973 13.667 19.298 1.00 97.62 112 LYS A CA 1
ATOM 904 C C . LYS A 1 112 ? -5.957 12.549 19.042 1.00 97.62 112 LYS A C 1
ATOM 906 O O . LYS A 1 112 ? -5.027 12.748 18.270 1.00 97.62 112 LYS A O 1
ATOM 911 N N . ASP A 1 113 ? -6.128 11.392 19.680 1.00 97.38 113 ASP A N 1
ATOM 912 C CA . ASP A 1 113 ? -5.252 10.225 19.510 1.00 97.38 113 ASP A CA 1
ATOM 913 C C . ASP A 1 113 ? -5.342 9.649 18.090 1.00 97.38 113 ASP A C 1
ATOM 915 O O . ASP A 1 113 ? -4.309 9.434 17.456 1.00 97.38 113 ASP A O 1
ATOM 919 N N . VAL A 1 114 ? -6.558 9.503 17.557 1.00 98.06 114 VAL A N 1
ATOM 920 C CA . VAL A 1 114 ? -6.793 9.072 16.172 1.00 98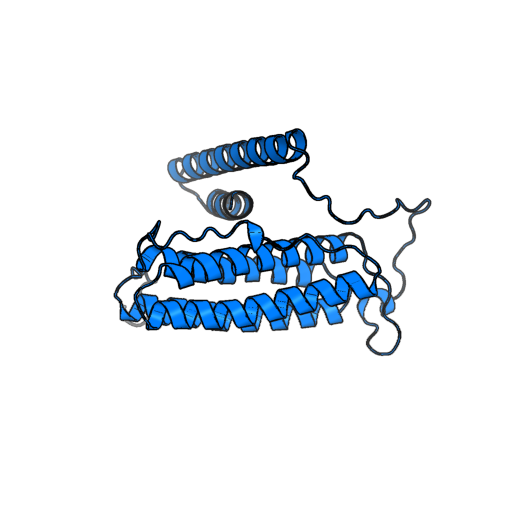.06 114 VAL A CA 1
ATOM 921 C C . VAL A 1 114 ? -6.203 10.076 15.184 1.00 98.06 114 VAL A C 1
ATOM 923 O O . VAL A 1 114 ? -5.401 9.693 14.333 1.00 98.06 114 VAL A O 1
ATOM 926 N N . ARG A 1 115 ? -6.496 11.377 15.335 1.00 98.12 115 ARG A N 1
ATOM 927 C CA . ARG A 1 115 ? -5.930 12.427 14.466 1.00 98.12 115 ARG A CA 1
ATOM 928 C C . ARG A 1 115 ? -4.402 12.410 14.438 1.00 98.12 115 ARG A C 1
ATOM 930 O O . ARG A 1 115 ? -3.828 12.510 13.359 1.00 98.12 115 ARG A O 1
ATOM 937 N N . LYS A 1 116 ? -3.750 12.229 15.591 1.00 98.12 116 LYS A N 1
ATOM 938 C CA . LYS A 1 116 ? -2.282 12.167 15.695 1.00 98.12 116 LYS A CA 1
ATOM 939 C C . LYS A 1 116 ? -1.689 10.975 14.940 1.00 98.12 116 LYS A C 1
ATOM 941 O O . LYS A 1 116 ? -0.621 11.088 14.336 1.00 98.12 116 LYS A O 1
ATOM 946 N N . VAL A 1 117 ? -2.369 9.828 14.963 1.00 97.38 117 VAL A N 1
ATOM 947 C CA . VAL A 1 117 ? -1.965 8.662 14.167 1.00 97.38 117 VAL A CA 1
ATOM 948 C C . VAL A 1 117 ? -2.116 8.947 12.673 1.00 97.38 117 VAL A C 1
ATOM 950 O O . VAL A 1 117 ? -1.186 8.661 11.924 1.00 97.38 117 VAL A O 1
ATOM 953 N N . MET A 1 118 ? -3.221 9.572 12.248 1.00 98.06 118 MET A N 1
ATOM 954 C CA . MET A 1 118 ? -3.410 9.962 10.843 1.00 98.06 118 MET A CA 1
ATOM 955 C C . MET A 1 118 ? -2.338 10.958 10.380 1.00 98.06 118 MET A C 1
ATOM 957 O O . MET A 1 118 ? -1.797 10.803 9.294 1.00 98.06 118 MET A O 1
ATOM 961 N N . GLU A 1 119 ? -1.978 11.937 11.214 1.00 98.38 119 GLU A N 1
ATOM 962 C CA . GLU A 1 119 ? -0.882 12.885 10.953 1.00 98.38 119 GLU A CA 1
ATOM 963 C C . GLU A 1 119 ? 0.461 12.179 10.780 1.00 98.38 119 GLU A C 1
ATOM 965 O O . GLU A 1 119 ? 1.138 12.376 9.776 1.00 98.38 119 GLU A O 1
ATOM 970 N N . THR A 1 120 ? 0.803 11.284 11.707 1.00 97.94 120 THR A N 1
ATOM 971 C CA . THR A 1 120 ? 2.041 10.497 11.616 1.00 97.94 120 THR A CA 1
ATOM 972 C C . THR A 1 120 ? 2.064 9.642 10.344 1.00 97.94 120 THR A C 1
ATOM 974 O O . THR A 1 120 ? 3.103 9.505 9.699 1.00 97.94 120 THR A O 1
ATOM 977 N N . GLY A 1 121 ? 0.920 9.060 9.974 1.00 98.31 121 GLY A N 1
ATOM 978 C CA . GLY A 1 121 ? 0.776 8.298 8.739 1.00 98.31 121 GLY A CA 1
ATOM 979 C C . GLY A 1 121 ? 0.924 9.163 7.486 1.00 98.31 121 GLY A C 1
ATOM 980 O O . GLY A 1 121 ? 1.551 8.722 6.527 1.00 98.31 121 GLY A O 1
ATOM 981 N N . LEU A 1 122 ? 0.404 10.393 7.494 1.00 98.25 122 LEU A N 1
ATOM 982 C CA . LEU A 1 122 ? 0.544 11.332 6.378 1.00 98.25 122 LEU A CA 1
ATOM 983 C C . LEU A 1 122 ? 2.006 11.697 6.127 1.00 98.25 122 LEU A C 1
ATOM 985 O O . LEU A 1 122 ? 2.440 11.661 4.979 1.00 98.25 122 LEU A O 1
ATOM 989 N N . ASP A 1 123 ? 2.780 11.957 7.181 1.00 98.44 123 ASP A N 1
ATOM 990 C CA . ASP A 1 123 ? 4.212 12.248 7.054 1.00 98.44 123 ASP A CA 1
ATOM 991 C C . ASP A 1 123 ? 4.977 11.084 6.406 1.00 98.44 123 ASP A C 1
ATOM 993 O O . ASP A 1 123 ? 5.881 11.288 5.594 1.00 98.44 123 ASP A O 1
ATOM 997 N N . VAL A 1 124 ? 4.619 9.843 6.752 1.00 98.56 124 VAL A N 1
ATOM 998 C CA . VAL A 1 124 ? 5.215 8.642 6.149 1.00 98.56 124 VAL A CA 1
ATOM 999 C C . VAL A 1 124 ? 4.763 8.466 4.700 1.00 98.56 124 VAL A C 1
ATOM 1001 O O . VAL A 1 124 ? 5.601 8.230 3.831 1.00 98.56 124 VAL A O 1
ATOM 1004 N N . ALA A 1 125 ? 3.471 8.642 4.417 1.00 98.25 125 ALA A N 1
ATOM 1005 C CA . ALA A 1 125 ? 2.937 8.549 3.063 1.00 98.25 125 ALA A CA 1
ATOM 1006 C C . ALA A 1 125 ? 3.581 9.583 2.125 1.00 98.25 125 ALA A C 1
ATOM 1008 O O . ALA A 1 125 ? 3.942 9.230 1.006 1.00 98.25 125 ALA A O 1
ATOM 1009 N N . HIS A 1 126 ? 3.800 10.822 2.585 1.00 98.12 126 HIS A N 1
ATOM 1010 C CA . HIS A 1 126 ? 4.524 11.843 1.822 1.00 98.12 126 HIS A CA 1
ATOM 1011 C C . HIS A 1 126 ? 5.952 11.412 1.498 1.00 98.12 126 HIS A C 1
ATOM 1013 O O . HIS A 1 126 ? 6.326 11.429 0.331 1.00 98.12 126 HIS A O 1
ATOM 1019 N N . LYS A 1 127 ? 6.711 10.918 2.485 1.00 98.50 127 LYS A N 1
ATOM 1020 C CA . LYS A 1 127 ? 8.076 10.414 2.253 1.00 98.50 127 LYS A CA 1
ATOM 1021 C C . LYS A 1 127 ? 8.120 9.288 1.223 1.00 98.50 127 LYS A C 1
ATOM 1023 O O . LYS A 1 127 ? 9.076 9.195 0.462 1.00 98.50 127 LYS A O 1
ATOM 1028 N N . HIS A 1 128 ? 7.114 8.415 1.210 1.00 98.38 128 HIS A N 1
ATOM 1029 C CA . HIS A 1 128 ? 7.039 7.318 0.243 1.00 98.38 128 HIS A CA 1
ATOM 1030 C C . HIS A 1 128 ? 6.690 7.828 -1.155 1.00 98.38 128 HIS A C 1
ATOM 1032 O O . HIS A 1 128 ? 7.308 7.404 -2.128 1.00 98.38 128 HIS A O 1
ATOM 1038 N N . ILE A 1 129 ? 5.743 8.765 -1.253 1.00 98.44 129 ILE A N 1
ATOM 1039 C CA . ILE A 1 129 ? 5.381 9.407 -2.520 1.00 98.44 129 ILE A CA 1
ATOM 1040 C C . ILE A 1 129 ? 6.584 10.146 -3.104 1.00 98.44 129 ILE A C 1
ATOM 1042 O O . ILE A 1 129 ? 6.884 9.944 -4.276 1.00 98.44 129 ILE A O 1
ATOM 1046 N N . GLU A 1 130 ? 7.284 10.954 -2.308 1.00 98.25 130 GLU A N 1
ATOM 1047 C CA . GLU A 1 130 ? 8.487 11.680 -2.733 1.00 98.25 130 GLU A CA 1
ATOM 1048 C C . GLU A 1 130 ? 9.563 10.715 -3.230 1.00 98.25 130 GLU A C 1
ATOM 1050 O O . GLU A 1 130 ? 10.030 10.854 -4.355 1.00 98.25 130 GLU A O 1
ATOM 1055 N N . LEU A 1 131 ? 9.887 9.688 -2.439 1.00 98.00 131 LEU A N 1
ATOM 1056 C CA . LEU A 1 131 ? 10.895 8.689 -2.790 1.00 98.00 131 LEU A CA 1
ATOM 1057 C C . LEU A 1 131 ? 10.605 8.012 -4.135 1.00 98.00 131 LEU A C 1
ATOM 1059 O O . LEU A 1 131 ? 11.444 8.031 -5.031 1.00 98.00 131 LEU A O 1
ATOM 1063 N N . TYR A 1 132 ? 9.418 7.422 -4.290 1.00 97.69 132 TYR A N 1
ATOM 1064 C CA . TYR A 1 132 ? 9.084 6.700 -5.517 1.00 97.69 132 TYR A CA 1
ATOM 1065 C C . TYR A 1 132 ? 8.870 7.636 -6.711 1.00 97.69 132 TYR A C 1
ATOM 1067 O O . TYR A 1 132 ? 9.147 7.238 -7.839 1.00 97.69 132 TYR A O 1
ATOM 1075 N N . SER A 1 133 ? 8.424 8.876 -6.490 1.00 97.75 133 SER A N 1
ATOM 1076 C CA . SER A 1 133 ? 8.325 9.868 -7.569 1.00 97.75 133 SER A CA 1
ATOM 1077 C C . SER A 1 133 ? 9.706 10.282 -8.073 1.00 97.75 133 SER A C 1
ATOM 1079 O O . SER A 1 133 ? 9.899 10.351 -9.283 1.00 97.75 133 SER A O 1
ATOM 1081 N N . SER A 1 134 ? 10.675 10.497 -7.176 1.00 97.06 134 SER A N 1
ATOM 1082 C CA . SER A 1 134 ? 12.052 10.830 -7.558 1.00 97.06 134 SER A CA 1
ATOM 1083 C C . SER A 1 134 ? 12.684 9.728 -8.401 1.00 97.06 134 SER A C 1
ATOM 1085 O O . SER A 1 134 ? 13.188 10.023 -9.480 1.00 97.06 134 SER A O 1
ATOM 1087 N N . ILE A 1 135 ? 12.552 8.462 -7.985 1.00 95.44 135 ILE A N 1
ATOM 1088 C CA . ILE A 1 135 ? 13.078 7.318 -8.748 1.00 95.44 135 ILE A CA 1
ATOM 1089 C C . ILE A 1 135 ? 12.477 7.271 -10.165 1.00 95.44 135 ILE A C 1
ATOM 1091 O O . ILE A 1 135 ? 13.185 7.045 -11.141 1.00 95.44 135 ILE A O 1
ATOM 1095 N N . MET A 1 136 ? 11.171 7.518 -10.306 1.00 95.38 136 MET A N 1
ATOM 1096 C CA . MET A 1 136 ? 10.512 7.544 -11.618 1.00 95.38 136 MET A CA 1
ATOM 1097 C C . MET A 1 136 ? 11.010 8.707 -12.484 1.00 95.38 136 MET A C 1
ATOM 1099 O O . MET A 1 136 ? 11.267 8.527 -13.673 1.00 95.38 136 MET A O 1
ATOM 1103 N N . HIS A 1 137 ? 11.169 9.894 -11.897 1.00 95.44 137 HIS A N 1
ATOM 1104 C CA . HIS A 1 137 ? 11.623 11.083 -12.616 1.00 95.44 137 HIS A CA 1
ATOM 1105 C C . HIS A 1 137 ? 13.089 10.985 -13.061 1.00 95.44 137 HIS A C 1
ATOM 1107 O O . HIS A 1 137 ? 13.402 11.424 -14.165 1.00 95.44 137 HIS A O 1
ATOM 1113 N N . GLU A 1 138 ? 13.969 10.380 -12.258 1.00 93.56 138 GLU A N 1
ATOM 1114 C CA . GLU A 1 138 ? 15.371 10.111 -12.628 1.00 93.56 138 GLU A CA 1
ATOM 1115 C C . GLU A 1 138 ? 15.485 9.266 -13.909 1.00 93.56 138 GLU A C 1
ATOM 1117 O O . GLU A 1 138 ? 16.410 9.434 -14.703 1.00 93.56 138 GLU A O 1
ATOM 1122 N N . GLU A 1 139 ? 14.492 8.412 -14.149 1.00 91.56 139 GLU A N 1
ATOM 1123 C CA . GLU A 1 139 ? 14.401 7.497 -15.289 1.00 91.56 139 GLU A CA 1
ATOM 1124 C C . GLU A 1 139 ? 13.555 8.081 -16.441 1.00 91.56 139 GLU A C 1
ATOM 1126 O O . GLU A 1 139 ? 13.265 7.399 -17.423 1.00 91.56 139 GLU A O 1
ATOM 1131 N N . ASN A 1 140 ? 13.158 9.358 -16.346 1.00 92.44 140 ASN A N 1
ATOM 1132 C CA . ASN A 1 140 ? 12.250 10.047 -17.274 1.00 92.44 140 ASN A CA 1
ATOM 1133 C C . ASN A 1 140 ? 10.887 9.346 -17.448 1.00 92.44 140 ASN A C 1
ATOM 1135 O O . ASN A 1 140 ? 10.256 9.435 -18.504 1.00 92.44 140 ASN A O 1
ATOM 1139 N N . LEU A 1 141 ? 10.413 8.656 -16.408 1.00 94.62 141 LEU A N 1
ATOM 1140 C CA . LEU A 1 141 ? 9.105 8.013 -16.377 1.00 94.62 141 LEU A CA 1
ATOM 1141 C C . LEU A 1 141 ? 8.075 8.929 -15.710 1.00 94.62 141 LEU A C 1
ATOM 1143 O O . LEU A 1 141 ? 8.346 9.598 -14.712 1.00 94.62 141 LEU A O 1
ATOM 1147 N N . HIS A 1 142 ? 6.854 8.938 -16.243 1.00 93.06 142 HIS A N 1
ATOM 1148 C CA . HIS A 1 142 ? 5.777 9.739 -15.671 1.00 93.06 142 HIS A CA 1
ATOM 1149 C C . HIS A 1 142 ? 5.240 9.118 -14.369 1.00 93.06 142 HIS A C 1
ATOM 1151 O O . HIS A 1 142 ? 5.190 7.896 -14.195 1.00 93.06 142 HIS A O 1
ATOM 1157 N N . THR A 1 143 ? 4.756 9.968 -13.468 1.00 95.00 143 THR A N 1
ATOM 1158 C CA . THR A 1 143 ? 4.086 9.567 -12.225 1.00 95.00 143 THR A CA 1
ATOM 1159 C C . THR A 1 143 ? 2.558 9.583 -12.393 1.00 95.00 143 THR A C 1
ATOM 1161 O O . THR A 1 143 ? 2.034 10.228 -13.306 1.00 95.00 143 THR A O 1
ATOM 1164 N N . PRO A 1 144 ? 1.802 8.818 -11.584 1.00 92.31 144 PRO A N 1
ATOM 1165 C CA . PRO A 1 144 ? 0.346 8.929 -11.539 1.00 92.31 144 PRO A CA 1
ATOM 1166 C C . PRO A 1 144 ? -0.078 10.264 -10.894 1.00 92.31 144 PRO A C 1
ATOM 1168 O O . PRO A 1 144 ? 0.652 10.788 -10.052 1.00 92.31 144 PRO A O 1
ATOM 1171 N N . PRO A 1 145 ? -1.259 10.815 -11.228 1.00 91.94 145 PRO A N 1
ATOM 1172 C CA . PRO A 1 145 ? -1.770 12.005 -10.556 1.00 91.94 145 PRO A CA 1
ATOM 1173 C C . PRO A 1 145 ? -2.114 11.717 -9.088 1.00 91.94 145 PRO A C 1
ATOM 1175 O O . PRO A 1 145 ? -2.550 10.617 -8.734 1.00 91.94 145 PRO A O 1
ATOM 1178 N N . LEU A 1 146 ? -1.957 12.735 -8.236 1.00 92.31 146 LEU A N 1
ATOM 1179 C CA . LEU A 1 146 ? -2.411 12.693 -6.846 1.00 92.31 146 LEU A CA 1
ATOM 1180 C C . LEU A 1 146 ? -3.943 12.627 -6.768 1.00 92.31 146 LEU A C 1
ATOM 1182 O O . LEU A 1 146 ? -4.649 13.149 -7.626 1.00 92.31 146 LEU A O 1
ATOM 1186 N N . LEU A 1 147 ? -4.450 12.039 -5.682 1.00 92.75 147 LEU A N 1
ATOM 1187 C CA . LEU A 1 147 ? -5.887 11.909 -5.402 1.00 92.75 147 LEU A CA 1
ATOM 1188 C C . LEU A 1 147 ? -6.423 13.025 -4.491 1.00 92.75 147 LEU A C 1
ATOM 1190 O O . LEU A 1 147 ? -7.501 12.896 -3.921 1.00 92.75 147 LEU A O 1
ATOM 1194 N N . ASP A 1 148 ? -5.670 14.114 -4.332 1.00 88.31 148 ASP A N 1
ATOM 1195 C CA . ASP A 1 148 ? -6.023 15.203 -3.414 1.00 88.31 148 ASP A CA 1
ATOM 1196 C C . ASP A 1 148 ? -7.345 15.884 -3.819 1.00 88.31 148 ASP A C 1
ATOM 1198 O O . ASP A 1 148 ? -8.128 16.275 -2.957 1.00 88.31 148 ASP A O 1
ATOM 1202 N N . ASN A 1 149 ? -7.634 15.940 -5.124 1.00 89.38 149 ASN A N 1
ATOM 1203 C CA . ASN A 1 149 ? -8.870 16.510 -5.672 1.00 89.38 149 ASN A CA 1
ATOM 1204 C C . ASN A 1 149 ? -10.115 15.640 -5.424 1.00 89.38 149 ASN A C 1
ATOM 1206 O O . ASN A 1 149 ? -11.233 16.130 -5.542 1.00 89.38 149 ASN A O 1
ATOM 1210 N N . GLU A 1 150 ? -9.936 14.366 -5.067 1.00 90.00 150 GLU A N 1
ATOM 1211 C CA . GLU A 1 150 ? -11.042 13.445 -4.769 1.00 90.00 150 GLU A CA 1
ATOM 1212 C C . GLU A 1 150 ? -11.531 13.580 -3.314 1.00 90.00 150 GLU A C 1
ATOM 1214 O O . GLU A 1 150 ? -12.525 12.973 -2.907 1.00 90.00 150 GLU A O 1
ATOM 1219 N N . ILE A 1 151 ? -10.827 14.368 -2.495 1.00 92.50 151 ILE A N 1
ATOM 1220 C CA . ILE A 1 151 ? -11.157 14.583 -1.089 1.00 92.50 151 ILE A CA 1
ATOM 1221 C C . ILE A 1 151 ? -12.230 15.670 -0.993 1.00 92.50 151 ILE A C 1
ATOM 1223 O O . ILE A 1 151 ? -12.003 16.837 -1.300 1.00 92.50 151 ILE A O 1
ATOM 1227 N N . THR A 1 152 ? -13.418 15.285 -0.529 1.00 92.25 152 THR A N 1
ATOM 1228 C CA . THR A 1 152 ? -14.543 16.218 -0.356 1.00 92.25 152 THR A CA 1
ATOM 1229 C C . THR A 1 152 ? -14.426 17.055 0.923 1.00 92.25 152 THR A C 1
ATOM 1231 O O . THR A 1 152 ? -13.735 16.692 1.875 1.00 92.25 152 THR A O 1
ATOM 1234 N N . THR A 1 153 ? -15.202 18.136 1.008 1.00 93.31 153 THR A N 1
ATOM 1235 C CA . THR A 1 153 ? -15.305 19.002 2.198 1.00 93.31 153 THR A CA 1
ATOM 1236 C C . THR A 1 153 ? -16.216 18.443 3.302 1.00 93.31 153 THR A C 1
ATOM 1238 O O . THR A 1 153 ? -16.495 19.135 4.282 1.00 93.31 153 THR A O 1
ATOM 1241 N N . SER A 1 154 ? -16.700 17.200 3.174 1.00 92.81 154 SER A N 1
ATOM 1242 C CA . SER A 1 154 ? -17.613 16.602 4.153 1.00 92.81 154 SER A CA 1
ATOM 1243 C C . SER A 1 154 ? -16.969 16.465 5.534 1.00 92.81 154 SER A C 1
ATOM 1245 O O . SER A 1 154 ? -15.927 15.836 5.698 1.00 92.81 154 SER A O 1
ATOM 1247 N N . THR A 1 155 ? -17.633 16.991 6.558 1.00 92.06 155 THR A N 1
ATOM 1248 C CA . THR A 1 155 ? -17.236 16.844 7.968 1.00 92.06 155 THR A CA 1
ATOM 1249 C C . THR A 1 155 ? -17.986 15.717 8.684 1.00 92.06 155 THR A C 1
ATOM 1251 O O . THR A 1 155 ? -17.763 15.473 9.872 1.00 92.06 155 THR A O 1
ATOM 1254 N N . HIS A 1 156 ? -18.865 15.007 7.971 1.00 95.00 156 HIS A N 1
ATOM 1255 C CA . HIS A 1 156 ? -19.616 13.877 8.505 1.00 95.00 156 HIS A CA 1
ATOM 1256 C C . HIS A 1 156 ? -18.787 12.600 8.371 1.00 95.00 156 HIS A C 1
ATOM 1258 O O . HIS A 1 156 ? -18.427 12.198 7.264 1.00 95.00 156 HIS A O 1
ATOM 1264 N N . ALA A 1 157 ? -18.482 11.962 9.503 1.00 94.88 157 ALA A N 1
ATOM 1265 C CA . ALA A 1 157 ? -17.696 10.736 9.518 1.00 94.88 157 ALA A CA 1
ATOM 1266 C C . ALA A 1 157 ? -18.468 9.590 8.836 1.00 94.88 157 ALA A C 1
ATOM 1268 O O . ALA A 1 157 ? -19.566 9.261 9.287 1.00 94.88 157 ALA A O 1
ATOM 1269 N N . PRO A 1 158 ? -17.907 8.950 7.790 1.00 91.88 158 PRO A N 1
ATOM 1270 C CA . PRO A 1 158 ? -18.559 7.825 7.122 1.00 91.88 158 PRO A CA 1
ATOM 1271 C C . PRO A 1 158 ? -18.480 6.535 7.952 1.00 91.88 158 PRO A C 1
ATOM 1273 O O . PRO A 1 158 ? -19.270 5.617 7.753 1.00 91.88 158 PRO A O 1
ATOM 1276 N N . PHE A 1 159 ? -17.523 6.460 8.883 1.00 96.31 159 PHE A N 1
ATOM 1277 C CA . PHE A 1 159 ? -17.230 5.284 9.695 1.00 96.31 159 PHE A CA 1
ATOM 1278 C C . PHE A 1 159 ? -16.896 5.675 11.137 1.00 96.31 159 PHE A C 1
ATOM 1280 O O . PHE A 1 159 ? -16.579 6.826 11.438 1.00 96.31 159 PHE A O 1
ATOM 1287 N N . SER A 1 160 ? -16.932 4.693 12.038 1.00 97.31 160 SER A N 1
ATOM 1288 C CA . SER A 1 160 ? -16.518 4.880 13.429 1.00 97.31 160 SER A CA 1
ATOM 1289 C C . SER A 1 160 ? -15.007 5.098 13.554 1.00 97.31 160 SER A C 1
ATOM 1291 O O . SER A 1 160 ? -14.224 4.606 12.742 1.00 97.31 160 SER A O 1
ATOM 1293 N N . GLU A 1 161 ? -14.583 5.761 14.632 1.00 97.62 161 GLU A N 1
ATOM 1294 C CA . GLU A 1 161 ? -13.163 5.934 14.983 1.00 97.62 161 GLU A CA 1
ATOM 1295 C C . GLU A 1 161 ? -12.422 4.581 15.066 1.00 97.62 161 GLU A C 1
ATOM 1297 O O . GLU A 1 161 ? -11.278 4.473 14.618 1.00 97.62 161 GLU A O 1
ATOM 1302 N N . LYS A 1 162 ? -13.100 3.520 15.546 1.00 97.69 162 LYS A N 1
ATOM 1303 C CA . LYS A 1 162 ? -12.589 2.134 15.550 1.00 97.69 162 LYS A CA 1
ATOM 1304 C C . LYS A 1 162 ? -12.258 1.668 14.133 1.00 97.69 162 LYS A C 1
ATOM 1306 O O . LYS A 1 162 ? -11.138 1.225 13.884 1.00 97.69 162 LYS A O 1
ATOM 1311 N N . LEU A 1 163 ? -13.212 1.783 13.208 1.00 97.25 163 LEU A N 1
ATOM 1312 C CA . LEU A 1 163 ? -13.046 1.295 11.839 1.00 97.25 163 LEU A CA 1
ATOM 1313 C C . LEU A 1 163 ? -12.048 2.145 11.044 1.00 97.25 163 LEU A C 1
ATOM 1315 O O . LEU A 1 163 ? -11.203 1.585 10.352 1.00 97.25 163 LEU A O 1
ATOM 1319 N N . MET A 1 164 ? -12.081 3.473 11.185 1.00 97.75 164 MET A N 1
ATOM 1320 C CA . MET A 1 164 ? -11.115 4.364 10.530 1.00 97.75 164 MET A CA 1
ATOM 1321 C C . MET A 1 164 ? -9.682 4.085 10.998 1.00 97.75 164 MET A C 1
ATOM 1323 O O . MET A 1 164 ? -8.785 3.946 10.168 1.00 97.75 164 MET A O 1
ATOM 1327 N N . THR A 1 165 ? -9.460 3.933 12.310 1.00 97.94 165 THR A N 1
ATOM 1328 C CA . THR A 1 165 ? -8.129 3.620 12.865 1.00 97.94 165 THR A CA 1
ATOM 1329 C C . THR A 1 165 ? -7.635 2.247 12.416 1.00 97.94 165 THR A C 1
ATOM 1331 O O . THR A 1 165 ? -6.481 2.110 12.003 1.00 97.94 165 THR A O 1
ATOM 1334 N N . PHE A 1 166 ? -8.510 1.235 12.450 1.00 96.94 166 PHE A N 1
ATOM 1335 C CA . PHE A 1 166 ? -8.196 -0.099 11.941 1.00 96.94 166 PHE A CA 1
ATOM 1336 C C . PHE A 1 166 ? -7.791 -0.045 10.470 1.00 96.94 166 PHE A C 1
ATOM 1338 O O . PHE A 1 166 ? -6.756 -0.589 10.092 1.00 96.94 166 PHE A O 1
ATOM 1345 N N . HIS A 1 167 ? -8.579 0.646 9.648 1.00 95.94 167 HIS A N 1
ATOM 1346 C CA . HIS A 1 167 ? -8.359 0.712 8.214 1.00 95.94 167 HIS A CA 1
ATOM 1347 C C . HIS A 1 167 ? -7.076 1.477 7.864 1.00 95.94 167 HIS A C 1
ATOM 1349 O O . HIS A 1 167 ? -6.290 0.998 7.052 1.00 95.94 167 HIS A O 1
ATOM 1355 N N . ALA A 1 168 ? -6.791 2.590 8.548 1.00 96.88 168 ALA A N 1
ATOM 1356 C CA . ALA A 1 168 ? -5.514 3.292 8.427 1.00 96.88 168 ALA A CA 1
ATOM 1357 C C . ALA A 1 168 ? -4.326 2.370 8.744 1.00 96.88 168 ALA A C 1
ATOM 1359 O O . ALA A 1 168 ? -3.398 2.261 7.947 1.00 96.88 168 ALA A O 1
ATOM 1360 N N . GLY A 1 169 ? -4.374 1.642 9.866 1.00 96.94 169 GLY A N 1
ATOM 1361 C CA . GLY A 1 169 ? -3.340 0.661 10.211 1.00 96.94 169 GLY A CA 1
ATOM 1362 C C . GLY A 1 169 ? -3.225 -0.484 9.201 1.00 96.94 169 GLY A C 1
ATOM 1363 O O . GLY A 1 169 ? -2.117 -0.918 8.890 1.00 96.94 169 GLY A O 1
ATOM 1364 N N . ALA A 1 170 ? -4.351 -0.956 8.661 1.00 95.06 170 ALA A N 1
ATOM 1365 C CA . ALA A 1 170 ? -4.386 -2.003 7.649 1.00 95.06 170 ALA A CA 1
ATOM 1366 C C . ALA A 1 170 ? -3.709 -1.566 6.342 1.00 95.06 170 ALA A C 1
ATOM 1368 O O . ALA A 1 170 ? -2.979 -2.364 5.762 1.00 95.06 170 ALA A O 1
ATOM 1369 N N . MET A 1 171 ? -3.872 -0.309 5.911 1.00 95.31 171 MET A N 1
ATOM 1370 C CA . MET A 1 171 ? -3.210 0.207 4.705 1.00 95.31 171 MET A CA 1
ATOM 1371 C C . MET A 1 171 ? -1.682 0.115 4.801 1.00 95.31 171 MET A C 1
ATOM 1373 O O . MET A 1 171 ? -1.049 -0.371 3.868 1.00 95.31 171 MET A O 1
ATOM 1377 N N . PHE A 1 172 ? -1.099 0.495 5.942 1.00 97.19 172 PHE A N 1
ATOM 1378 C CA . PHE A 1 172 ? 0.345 0.368 6.181 1.00 97.19 172 PHE A CA 1
ATOM 1379 C C . PHE A 1 172 ? 0.789 -1.096 6.301 1.00 97.19 172 PHE A C 1
ATOM 1381 O O . PHE A 1 172 ? 1.785 -1.500 5.710 1.00 97.19 172 PHE A O 1
ATOM 1388 N N . LYS A 1 173 ? 0.023 -1.940 7.005 1.00 95.50 173 LYS A N 1
ATOM 1389 C CA . LYS A 1 173 ? 0.347 -3.374 7.119 1.00 95.50 173 LYS A CA 1
ATOM 1390 C C . LYS A 1 173 ? 0.324 -4.093 5.772 1.00 95.50 173 LYS A C 1
ATOM 1392 O O . LYS A 1 173 ? 1.179 -4.931 5.516 1.00 95.50 173 LYS A O 1
ATOM 1397 N N . VAL A 1 174 ? -0.647 -3.781 4.918 1.00 93.88 174 VAL A N 1
ATOM 1398 C CA . VAL A 1 174 ? -0.737 -4.375 3.582 1.00 93.88 174 VAL A CA 1
ATOM 1399 C C . VAL A 1 174 ? 0.333 -3.797 2.654 1.00 93.88 174 VAL A C 1
ATOM 1401 O O . VAL A 1 174 ? 0.884 -4.535 1.851 1.00 93.88 174 VAL A O 1
ATOM 1404 N N . ALA A 1 175 ? 0.699 -2.521 2.784 1.00 94.62 175 ALA A N 1
ATOM 1405 C CA . ALA A 1 175 ? 1.786 -1.940 1.996 1.00 94.62 175 ALA A CA 1
ATOM 1406 C C . ALA A 1 175 ? 3.142 -2.636 2.227 1.00 94.62 175 ALA A C 1
ATOM 1408 O O . ALA A 1 175 ? 3.888 -2.827 1.267 1.00 94.62 175 ALA A O 1
ATOM 1409 N N . ILE A 1 176 ? 3.416 -3.121 3.447 1.00 96.31 176 ILE A N 1
ATOM 1410 C CA . ILE A 1 176 ? 4.614 -3.927 3.748 1.00 96.31 176 ILE A CA 1
ATOM 1411 C C . ILE A 1 176 ? 4.749 -5.127 2.800 1.00 96.31 176 ILE A C 1
ATOM 1413 O O . ILE A 1 176 ? 5.859 -5.427 2.366 1.00 96.31 176 ILE A O 1
ATOM 1417 N N . THR A 1 177 ? 3.651 -5.800 2.432 1.00 93.56 177 THR A N 1
ATOM 1418 C CA . THR A 1 177 ? 3.730 -6.966 1.533 1.00 93.56 177 THR A CA 1
ATOM 1419 C C . THR A 1 177 ? 4.129 -6.567 0.111 1.00 93.56 177 THR A C 1
ATOM 1421 O O . THR A 1 177 ? 4.842 -7.311 -0.562 1.00 93.56 177 THR A O 1
ATOM 1424 N N . TYR A 1 178 ? 3.738 -5.373 -0.337 1.00 92.88 178 TYR A N 1
ATOM 1425 C CA . TYR A 1 178 ? 4.096 -4.847 -1.654 1.00 92.88 178 TYR A CA 1
ATOM 1426 C C . TYR A 1 178 ? 5.533 -4.354 -1.716 1.00 92.88 178 TYR A C 1
ATOM 1428 O O . TYR A 1 178 ? 6.232 -4.650 -2.682 1.00 92.88 178 TYR A O 1
ATOM 1436 N N . TYR A 1 179 ? 6.009 -3.683 -0.667 1.00 96.44 179 TYR A N 1
ATOM 1437 C CA . TYR A 1 179 ? 7.422 -3.328 -0.564 1.00 96.44 179 TYR A CA 1
ATOM 1438 C C . TYR A 1 179 ? 8.297 -4.576 -0.457 1.00 96.44 179 TYR A C 1
ATOM 1440 O O . TYR A 1 179 ? 9.329 -4.639 -1.111 1.00 96.44 179 TYR A O 1
ATOM 1448 N N . ALA A 1 180 ? 7.862 -5.603 0.279 1.00 95.88 180 ALA A N 1
ATOM 1449 C CA . ALA A 1 180 ? 8.572 -6.877 0.332 1.00 95.88 180 ALA A CA 1
ATOM 1450 C C . ALA A 1 180 ? 8.601 -7.573 -1.039 1.00 95.88 180 ALA A C 1
ATOM 1452 O O . ALA A 1 180 ? 9.637 -8.089 -1.434 1.00 95.88 180 ALA A O 1
ATOM 1453 N N . THR A 1 181 ? 7.502 -7.534 -1.797 1.00 95.00 181 THR A N 1
ATOM 1454 C CA . THR A 1 181 ? 7.457 -8.070 -3.171 1.00 95.00 181 THR A CA 1
ATOM 1455 C C . THR A 1 181 ? 8.395 -7.301 -4.106 1.00 95.00 181 THR A C 1
ATOM 1457 O O . THR A 1 181 ? 9.139 -7.905 -4.876 1.00 95.00 181 THR A O 1
ATOM 1460 N N . ALA A 1 182 ? 8.402 -5.968 -4.032 1.00 95.62 182 ALA A N 1
ATOM 1461 C CA . ALA A 1 182 ? 9.319 -5.137 -4.807 1.00 95.62 182 ALA A CA 1
ATOM 1462 C C . ALA A 1 182 ? 10.783 -5.422 -4.439 1.00 95.62 182 ALA A C 1
ATOM 1464 O O . ALA A 1 182 ? 11.621 -5.568 -5.320 1.00 95.62 182 ALA A O 1
ATOM 1465 N N . MET A 1 183 ? 11.068 -5.583 -3.146 1.00 94.75 183 MET A N 1
ATOM 1466 C CA . MET A 1 183 ? 12.385 -5.936 -2.622 1.00 94.75 183 MET A CA 1
ATOM 1467 C C . MET A 1 183 ? 12.867 -7.301 -3.127 1.00 94.75 183 MET A C 1
ATOM 1469 O O . MET A 1 183 ? 14.016 -7.421 -3.526 1.00 94.75 183 MET A O 1
ATOM 1473 N N . THR A 1 184 ? 12.016 -8.331 -3.132 1.00 93.88 184 THR A N 1
ATOM 1474 C CA . THR A 1 184 ? 12.427 -9.689 -3.533 1.00 93.88 184 THR A CA 1
ATOM 1475 C C . THR A 1 184 ? 12.510 -9.888 -5.042 1.00 93.88 184 THR A C 1
ATOM 1477 O O . THR A 1 184 ? 13.181 -10.811 -5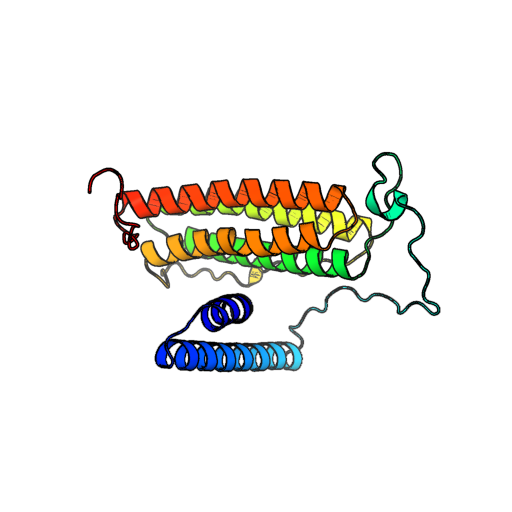.494 1.00 93.88 184 THR A O 1
ATOM 1480 N N . THR A 1 185 ? 11.822 -9.054 -5.824 1.00 93.69 185 THR A N 1
ATOM 1481 C CA . THR A 1 185 ? 11.822 -9.134 -7.295 1.00 93.69 185 THR A CA 1
ATOM 1482 C C . THR A 1 185 ? 12.748 -8.120 -7.967 1.00 93.69 185 THR A C 1
ATOM 1484 O O . THR A 1 185 ? 12.993 -8.227 -9.168 1.00 93.69 185 THR A O 1
ATOM 1487 N N . SER A 1 186 ? 13.276 -7.154 -7.213 1.00 92.44 186 SER A N 1
ATOM 1488 C CA . SER A 1 186 ? 14.279 -6.203 -7.689 1.00 92.44 186 SER A CA 1
ATOM 1489 C C . SER A 1 186 ? 15.668 -6.828 -7.669 1.00 92.44 186 SER A C 1
ATOM 1491 O O . SER A 1 186 ? 16.049 -7.480 -6.700 1.00 92.44 186 SER A O 1
ATOM 1493 N N . MET A 1 187 ? 16.448 -6.581 -8.721 1.00 89.62 187 MET A N 1
ATOM 1494 C CA . MET A 1 187 ? 17.873 -6.928 -8.724 1.00 89.62 187 MET A CA 1
ATOM 1495 C C . MET A 1 187 ? 18.731 -5.747 -8.266 1.00 89.62 187 MET A C 1
ATOM 1497 O O . MET A 1 187 ? 19.840 -5.954 -7.795 1.00 89.62 187 MET A O 1
ATOM 1501 N N . ARG A 1 188 ? 18.216 -4.517 -8.373 1.00 90.12 188 ARG A N 1
ATOM 1502 C CA . ARG A 1 188 ? 18.869 -3.284 -7.918 1.00 90.12 188 ARG A CA 1
ATOM 1503 C C . ARG A 1 188 ? 18.856 -3.164 -6.386 1.00 90.12 188 ARG A C 1
ATOM 1505 O O . ARG A 1 188 ? 17.781 -3.103 -5.782 1.00 90.12 188 ARG A O 1
ATOM 1512 N N . LEU A 1 189 ? 20.039 -3.126 -5.760 1.00 89.25 189 LEU A N 1
ATOM 1513 C CA . LEU A 1 189 ? 20.201 -3.073 -4.295 1.00 89.25 189 LEU A CA 1
ATOM 1514 C C . LEU A 1 189 ? 19.723 -1.768 -3.636 1.00 89.25 189 LEU A C 1
ATOM 1516 O O . LEU A 1 189 ? 19.266 -1.791 -2.494 1.00 89.25 189 LEU A O 1
ATOM 1520 N N . ASP A 1 190 ? 19.802 -0.632 -4.324 1.00 90.38 190 ASP A N 1
ATOM 1521 C CA . ASP A 1 190 ? 19.247 0.640 -3.838 1.00 90.38 190 ASP A CA 1
ATOM 1522 C C . ASP A 1 190 ? 17.726 0.543 -3.650 1.00 90.38 190 ASP A C 1
ATOM 1524 O O . ASP A 1 190 ? 17.204 0.935 -2.606 1.00 90.38 190 ASP A O 1
ATOM 1528 N N . ILE A 1 191 ? 17.017 -0.066 -4.607 1.00 93.56 191 ILE A N 1
ATOM 1529 C CA . ILE A 1 191 ? 15.572 -0.310 -4.531 1.00 93.56 191 ILE A CA 1
ATOM 1530 C C . ILE A 1 191 ? 15.248 -1.221 -3.345 1.00 93.56 191 ILE A C 1
ATOM 1532 O O . ILE A 1 191 ? 14.278 -0.961 -2.629 1.00 93.56 191 ILE A O 1
ATOM 1536 N N . VAL A 1 192 ? 16.062 -2.255 -3.103 1.00 93.56 192 VAL A N 1
ATOM 1537 C CA . VAL A 1 192 ? 15.929 -3.134 -1.926 1.00 93.56 192 VAL A CA 1
ATOM 1538 C C . VAL A 1 192 ? 16.025 -2.303 -0.642 1.00 93.56 192 VAL A C 1
ATOM 1540 O O . VAL A 1 192 ? 15.106 -2.353 0.177 1.00 93.56 192 VAL A O 1
ATOM 1543 N N . GLY A 1 193 ? 17.065 -1.476 -0.494 1.00 94.38 193 GLY A N 1
ATOM 1544 C CA . GLY A 1 193 ? 17.245 -0.619 0.684 1.00 94.38 193 GLY A CA 1
ATOM 1545 C C . GLY A 1 193 ? 16.129 0.420 0.861 1.00 94.38 193 GLY A C 1
ATOM 1546 O O . GLY A 1 193 ? 15.658 0.668 1.973 1.00 94.38 193 GLY A O 1
ATOM 1547 N N . HIS A 1 194 ? 15.635 0.997 -0.236 1.00 96.12 194 HIS A N 1
ATOM 1548 C CA . HIS A 1 194 ? 14.476 1.888 -0.225 1.00 96.12 194 HIS A CA 1
ATOM 1549 C C . HIS A 1 194 ? 13.204 1.180 0.256 1.00 96.12 194 HIS A C 1
ATOM 1551 O O . HIS A 1 194 ? 12.486 1.721 1.102 1.00 96.12 194 HIS A O 1
ATOM 1557 N N . CYS A 1 195 ? 12.947 -0.038 -0.226 1.00 97.50 195 CYS A N 1
ATOM 1558 C CA . CYS A 1 195 ? 11.810 -0.845 0.209 1.00 97.50 195 CYS A CA 1
ATOM 1559 C C . CYS A 1 195 ? 11.914 -1.216 1.694 1.00 97.50 195 CYS A C 1
ATOM 1561 O O . CYS A 1 195 ? 10.929 -1.082 2.419 1.00 97.50 195 CYS A O 1
ATOM 1563 N N . GLU A 1 196 ? 13.096 -1.603 2.175 1.00 97.06 196 GLU A N 1
ATOM 1564 C CA . GLU A 1 196 ? 13.334 -1.884 3.595 1.00 97.06 196 GLU A CA 1
ATOM 1565 C C . GLU A 1 196 ? 13.040 -0.655 4.472 1.00 97.06 196 GLU A C 1
ATOM 1567 O O . GLU A 1 196 ? 12.293 -0.737 5.453 1.00 97.06 196 GLU A O 1
ATOM 1572 N N . ALA A 1 197 ? 13.544 0.519 4.083 1.00 97.88 197 ALA A N 1
ATOM 1573 C CA . ALA A 1 197 ? 13.274 1.762 4.797 1.00 97.88 197 ALA A CA 1
ATOM 1574 C C . ALA A 1 197 ? 11.769 2.090 4.844 1.00 97.88 197 ALA A C 1
ATOM 1576 O O . ALA A 1 197 ? 11.267 2.549 5.876 1.00 97.88 197 ALA A O 1
ATOM 1577 N N . CYS A 1 198 ? 11.037 1.843 3.754 1.00 98.25 198 CYS A N 1
ATOM 1578 C CA . CYS A 1 198 ? 9.582 1.983 3.709 1.00 98.25 198 CYS A CA 1
ATOM 1579 C C . CYS A 1 198 ? 8.871 1.001 4.652 1.00 98.25 198 CYS A C 1
ATOM 1581 O O . CYS A 1 198 ? 7.993 1.416 5.409 1.00 98.25 198 CYS A O 1
ATOM 1583 N N . ILE A 1 199 ? 9.289 -0.268 4.682 1.00 98.56 199 ILE A N 1
ATOM 1584 C CA . ILE A 1 199 ? 8.745 -1.293 5.588 1.00 98.56 199 ILE A CA 1
ATOM 1585 C C . ILE A 1 199 ? 8.895 -0.866 7.052 1.00 98.56 199 ILE A C 1
ATOM 1587 O O . ILE A 1 199 ? 7.932 -0.928 7.819 1.00 98.56 199 ILE A O 1
ATOM 1591 N N . LEU A 1 200 ? 10.076 -0.386 7.450 1.00 98.38 200 LEU A N 1
ATOM 1592 C CA . LEU A 1 200 ? 10.330 0.042 8.829 1.00 98.38 200 LEU A CA 1
ATOM 1593 C C . LEU A 1 200 ? 9.461 1.240 9.242 1.00 98.38 200 LEU A C 1
ATOM 1595 O O . LEU A 1 200 ? 8.960 1.292 10.371 1.00 98.38 200 LEU A O 1
ATOM 1599 N N . ARG A 1 201 ? 9.248 2.201 8.335 1.00 98.38 201 ARG A N 1
ATOM 1600 C CA . ARG A 1 201 ? 8.356 3.344 8.587 1.00 98.38 201 ARG A CA 1
ATOM 1601 C C . ARG A 1 201 ? 6.903 2.894 8.738 1.00 98.38 201 ARG A C 1
ATOM 1603 O O . ARG A 1 201 ? 6.238 3.336 9.676 1.00 98.38 201 ARG A O 1
ATOM 1610 N N . ASP A 1 202 ? 6.441 1.980 7.892 1.00 98.44 202 ASP A N 1
ATOM 1611 C CA . ASP A 1 202 ? 5.072 1.456 7.935 1.00 98.44 202 ASP A CA 1
ATOM 1612 C C . ASP A 1 202 ? 4.804 0.637 9.198 1.00 98.44 202 ASP A C 1
ATOM 1614 O O . ASP A 1 202 ? 3.770 0.824 9.845 1.00 98.44 202 ASP A O 1
ATOM 1618 N N . LEU A 1 203 ? 5.761 -0.197 9.621 1.00 98.31 203 LEU A N 1
ATOM 1619 C CA . LEU A 1 203 ? 5.693 -0.920 10.895 1.00 98.31 203 LEU A CA 1
ATOM 1620 C C . LEU A 1 203 ? 5.514 0.039 12.075 1.00 98.31 203 LEU A C 1
ATOM 1622 O O . LEU A 1 203 ? 4.684 -0.204 12.957 1.00 98.31 203 LEU A O 1
ATOM 1626 N N . LYS A 1 204 ? 6.240 1.163 12.076 1.00 98.06 204 LYS A N 1
ATOM 1627 C CA . LYS A 1 204 ? 6.116 2.188 13.118 1.00 98.06 204 LYS A CA 1
ATOM 1628 C C . LYS A 1 204 ? 4.709 2.790 13.154 1.00 98.06 204 LYS A C 1
ATOM 1630 O O . LYS A 1 204 ? 4.146 2.923 14.241 1.00 98.06 204 LYS A O 1
ATOM 1635 N N . VAL A 1 205 ? 4.125 3.139 12.004 1.00 98.19 205 VAL A N 1
ATOM 1636 C CA . VAL A 1 205 ? 2.761 3.701 11.952 1.00 98.19 205 VAL A CA 1
ATOM 1637 C C . VAL A 1 205 ? 1.722 2.655 12.357 1.00 98.19 205 VAL A C 1
ATOM 1639 O O . VAL A 1 205 ? 0.878 2.930 13.208 1.00 98.19 205 VAL A O 1
ATOM 1642 N N . ALA A 1 206 ? 1.824 1.430 11.840 1.00 97.81 206 ALA A N 1
ATOM 1643 C CA . ALA A 1 206 ? 0.940 0.326 12.202 1.00 97.81 206 ALA A CA 1
ATOM 1644 C C . ALA A 1 206 ? 0.977 0.008 13.709 1.00 97.81 206 ALA A C 1
ATOM 1646 O O . ALA A 1 206 ? -0.063 -0.282 14.312 1.00 97.81 206 ALA A O 1
ATOM 1647 N N . GLY A 1 207 ? 2.154 0.108 14.337 1.00 97.69 207 GLY A N 1
ATOM 1648 C CA . GLY A 1 207 ? 2.319 0.003 15.786 1.00 97.69 207 GLY A CA 1
ATOM 1649 C C . GLY A 1 207 ? 1.559 1.097 16.541 1.00 97.69 207 GLY A C 1
ATOM 1650 O O . GLY A 1 207 ? 0.859 0.798 17.505 1.00 97.69 207 GLY A O 1
ATOM 1651 N N . ARG A 1 208 ? 1.601 2.348 16.062 1.00 98.00 208 ARG A N 1
ATOM 1652 C CA . ARG A 1 208 ? 0.833 3.464 16.649 1.00 98.00 208 ARG A CA 1
ATOM 1653 C C . ARG A 1 208 ? -0.676 3.302 16.483 1.00 98.00 208 ARG A C 1
ATOM 1655 O O . ARG A 1 208 ? -1.408 3.558 17.437 1.00 98.00 208 ARG A O 1
ATOM 1662 N N . CYS A 1 209 ? -1.145 2.827 15.328 1.00 97.88 209 CYS A N 1
ATOM 1663 C CA . CYS A 1 209 ? -2.554 2.463 15.158 1.00 97.88 209 CYS A CA 1
ATOM 1664 C C . CYS A 1 209 ? -2.960 1.395 16.183 1.00 97.88 209 CYS A C 1
ATOM 1666 O O . CYS A 1 209 ? -3.971 1.543 16.862 1.00 97.88 209 CYS A O 1
ATOM 1668 N N . SER A 1 210 ? -2.138 0.352 16.335 1.00 97.25 210 SER A N 1
ATOM 1669 C CA . SER A 1 210 ? -2.394 -0.744 17.279 1.00 97.25 210 SER A CA 1
ATOM 1670 C C . SER A 1 210 ? -2.419 -0.246 18.728 1.00 97.25 210 SER A C 1
ATOM 1672 O O . SER A 1 210 ? -3.306 -0.628 19.482 1.00 97.25 210 SER A O 1
ATOM 1674 N N . GLU A 1 211 ? -1.519 0.665 19.106 1.00 97.88 211 GLU A N 1
ATOM 1675 C CA . GLU A 1 211 ? -1.503 1.306 20.427 1.00 97.88 211 GLU A CA 1
ATOM 1676 C C . GLU A 1 211 ? -2.823 2.041 20.721 1.00 97.88 211 GLU A C 1
ATOM 1678 O O . GLU A 1 211 ? -3.408 1.857 21.790 1.00 97.88 211 GLU A O 1
ATOM 1683 N N . VAL A 1 212 ? -3.326 2.839 19.770 1.00 98.12 212 VAL A N 1
ATOM 1684 C CA . VAL A 1 212 ? -4.620 3.532 19.909 1.00 98.12 212 VAL A CA 1
ATOM 1685 C C . VAL A 1 212 ? -5.770 2.534 19.996 1.00 98.12 212 VAL A C 1
ATOM 1687 O O . VAL A 1 212 ? -6.647 2.689 20.846 1.00 98.12 212 VAL A O 1
ATOM 1690 N N . MET A 1 213 ? -5.766 1.493 19.163 1.00 98.19 213 MET A N 1
ATOM 1691 C CA . MET A 1 213 ? -6.811 0.472 19.193 1.00 98.19 213 MET A CA 1
ATOM 1692 C C . MET A 1 213 ? -6.838 -0.291 20.522 1.00 98.19 213 MET A C 1
ATOM 1694 O O . MET A 1 213 ? -7.914 -0.481 21.082 1.00 98.19 213 MET A O 1
ATOM 1698 N N . ILE A 1 214 ? -5.679 -0.677 21.062 1.00 97.94 214 ILE A N 1
ATOM 1699 C CA . ILE A 1 214 ? -5.572 -1.376 22.351 1.00 97.94 214 ILE A CA 1
ATOM 1700 C C . ILE A 1 214 ? -6.074 -0.483 23.488 1.00 97.94 214 ILE A C 1
ATOM 1702 O O . ILE A 1 214 ? -6.932 -0.906 24.258 1.00 97.94 214 ILE A O 1
ATOM 1706 N N . LYS A 1 215 ? -5.608 0.774 23.563 1.00 97.75 215 LYS A N 1
ATOM 1707 C CA . LYS A 1 215 ? -6.018 1.723 24.617 1.00 97.75 215 LYS A CA 1
ATOM 1708 C C . LYS A 1 215 ? -7.525 1.968 24.661 1.00 97.75 215 LYS A C 1
ATOM 1710 O O . LYS A 1 215 ? -8.053 2.302 25.714 1.00 97.75 215 LYS A O 1
ATOM 1715 N N . ASN A 1 216 ? -8.203 1.820 23.526 1.00 96.94 216 ASN A N 1
ATOM 1716 C CA . ASN A 1 216 ? -9.641 2.033 23.407 1.00 96.94 216 ASN A CA 1
ATOM 1717 C C . ASN A 1 216 ? -10.467 0.734 23.412 1.00 96.94 216 ASN A C 1
ATOM 1719 O O . ASN A 1 216 ? -11.675 0.793 23.192 1.00 96.94 216 ASN A O 1
ATOM 1723 N N . GLY A 1 217 ? -9.849 -0.433 23.635 1.00 97.38 217 GLY A N 1
ATOM 1724 C CA . GLY A 1 217 ? -10.557 -1.719 23.620 1.00 97.38 217 GLY A CA 1
ATOM 1725 C C . GLY A 1 217 ? -11.147 -2.071 22.249 1.00 97.38 217 GLY A C 1
ATOM 1726 O O . GLY A 1 217 ? -12.200 -2.693 22.153 1.00 97.38 217 GLY A O 1
ATOM 1727 N N . TRP A 1 218 ? -10.509 -1.625 21.165 1.00 97.62 218 TRP A N 1
ATOM 1728 C CA . TRP A 1 218 ? -10.997 -1.791 19.793 1.00 97.62 218 TRP A CA 1
ATOM 1729 C C . TRP A 1 218 ? -10.446 -3.018 19.071 1.00 97.62 218 TRP A C 1
ATOM 1731 O O . TRP A 1 218 ? -10.785 -3.216 17.907 1.00 97.62 218 TRP A O 1
ATOM 1741 N N . ILE A 1 219 ? -9.605 -3.817 19.721 1.00 94.12 219 ILE A N 1
ATOM 1742 C CA . ILE A 1 219 ? -9.037 -5.033 19.143 1.00 94.12 219 ILE A CA 1
ATOM 1743 C C . ILE A 1 219 ? -9.388 -6.231 20.016 1.00 94.12 219 ILE A C 1
ATOM 1745 O O . ILE A 1 219 ? -9.208 -6.196 21.233 1.00 94.12 219 ILE A O 1
ATOM 1749 N N . GLU A 1 220 ? -9.909 -7.282 19.392 1.00 91.94 220 GLU A N 1
ATOM 1750 C CA . GLU A 1 220 ? -10.158 -8.545 20.069 1.00 91.94 220 GLU A CA 1
ATOM 1751 C C . GLU A 1 220 ? -8.860 -9.362 20.167 1.00 91.94 220 GLU A C 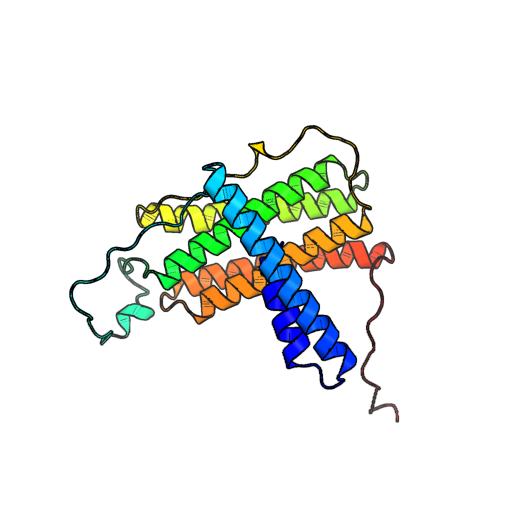1
ATOM 1753 O O . GLU A 1 220 ? -8.000 -9.331 19.281 1.00 91.94 220 GLU A O 1
ATOM 1758 N N . LYS A 1 221 ? -8.707 -10.104 21.266 1.00 92.62 221 LYS A N 1
ATOM 1759 C CA . LYS A 1 221 ? -7.571 -11.003 21.469 1.00 92.62 221 LYS A CA 1
ATOM 1760 C C . LYS A 1 221 ? -7.746 -12.250 20.582 1.00 92.62 221 LYS A C 1
ATOM 1762 O O . LYS A 1 221 ? -8.775 -12.915 20.712 1.00 92.62 221 LYS A O 1
ATOM 1767 N N . PRO A 1 222 ? -6.791 -12.588 19.694 1.00 91.44 222 PRO A N 1
ATOM 1768 C CA . PRO A 1 222 ? -6.877 -13.810 18.900 1.00 91.44 222 PRO A CA 1
ATOM 1769 C C . PRO A 1 222 ? -6.658 -15.059 19.774 1.00 91.44 222 PRO A C 1
ATOM 1771 O O . PRO A 1 222 ? -6.087 -14.946 20.862 1.00 91.44 222 PRO A O 1
ATOM 1774 N N . PRO A 1 223 ? -7.068 -16.255 19.308 1.00 92.44 223 PRO A N 1
ATOM 1775 C CA . PRO A 1 223 ? -6.727 -17.510 19.972 1.00 92.44 223 PRO A CA 1
ATOM 1776 C C . PRO A 1 223 ? -5.210 -17.653 20.158 1.00 92.44 223 PRO A C 1
ATOM 1778 O O . PRO A 1 223 ? -4.440 -17.409 19.229 1.00 92.44 223 PRO A O 1
ATOM 1781 N N . GLU A 1 224 ? -4.788 -18.060 21.354 1.00 93.00 224 GLU A N 1
ATOM 1782 C CA . GLU A 1 224 ? -3.380 -18.275 21.702 1.00 93.00 224 GLU A CA 1
ATOM 1783 C C . GLU A 1 224 ? -3.029 -19.763 21.680 1.00 93.00 224 GLU A C 1
ATOM 1785 O O . GLU A 1 224 ? -3.875 -20.627 21.923 1.00 93.00 224 GLU A O 1
ATOM 1790 N N . ALA A 1 225 ? -1.760 -20.069 21.410 1.00 92.38 225 ALA A N 1
ATOM 1791 C CA . ALA A 1 225 ? -1.244 -21.414 21.619 1.00 92.38 225 ALA A CA 1
ATOM 1792 C C . ALA A 1 225 ? -1.253 -21.751 23.119 1.00 92.38 225 ALA A C 1
ATOM 1794 O O . ALA A 1 225 ? -0.933 -20.901 23.949 1.00 92.38 225 ALA A O 1
ATOM 1795 N N . SER A 1 226 ? -1.590 -22.995 23.468 1.00 88.25 226 SER A N 1
ATOM 1796 C CA . SER A 1 226 ? -1.533 -23.464 24.856 1.00 88.25 226 SER A CA 1
ATOM 1797 C C . SER A 1 226 ? -0.104 -23.393 25.402 1.00 88.25 226 SER A C 1
ATOM 1799 O O . SER A 1 226 ? 0.836 -23.817 24.722 1.00 88.25 226 SER A O 1
ATOM 1801 N N . ASP A 1 227 ? 0.054 -22.914 26.640 1.00 87.56 227 ASP A N 1
ATOM 1802 C CA . ASP A 1 227 ? 1.342 -22.933 27.335 1.00 87.56 227 ASP A CA 1
ATOM 1803 C C . ASP A 1 227 ? 1.706 -24.370 27.731 1.00 87.56 227 ASP A C 1
ATOM 1805 O O . ASP A 1 227 ? 1.295 -24.885 28.769 1.00 87.56 227 ASP A O 1
ATOM 1809 N N . ARG A 1 228 ? 2.491 -25.030 26.876 1.00 83.81 228 ARG A N 1
ATOM 1810 C CA . ARG A 1 228 ? 2.959 -26.407 27.095 1.00 83.81 228 ARG A CA 1
ATOM 1811 C C . ARG A 1 228 ? 4.004 -26.530 28.211 1.00 83.81 228 ARG A C 1
ATOM 1813 O O . ARG A 1 228 ? 4.424 -27.645 28.485 1.00 83.81 228 ARG A O 1
ATOM 1820 N N . LYS A 1 229 ? 4.467 -25.424 28.812 1.00 82.81 229 LYS A N 1
ATOM 1821 C CA . LYS A 1 229 ? 5.374 -25.448 29.976 1.00 82.81 229 LYS A CA 1
ATOM 1822 C C . LYS A 1 229 ? 4.625 -25.454 31.310 1.00 82.81 229 LYS A C 1
ATOM 1824 O O . LYS A 1 229 ? 5.249 -25.708 32.334 1.00 82.81 229 LYS A O 1
ATOM 1829 N N . GLN A 1 230 ? 3.327 -25.152 31.297 1.00 71.56 230 GLN A N 1
ATOM 1830 C CA . GLN A 1 230 ? 2.443 -25.196 32.468 1.00 71.56 230 GLN A CA 1
ATOM 1831 C C . GLN A 1 230 ? 1.497 -26.413 32.461 1.00 71.56 230 GLN A C 1
ATOM 1833 O O . GLN A 1 230 ? 0.571 -26.464 33.269 1.00 71.56 230 GLN A O 1
ATOM 1838 N N . MET A 1 231 ? 1.720 -27.378 31.560 1.00 51.53 231 MET A N 1
ATOM 1839 C CA . MET A 1 231 ? 1.089 -28.708 31.559 1.00 51.53 231 MET A CA 1
ATOM 1840 C C . MET A 1 231 ? 2.061 -29.740 32.116 1.00 51.53 231 MET A C 1
ATOM 1842 O O . MET A 1 231 ? 1.588 -30.641 32.839 1.00 51.53 231 MET A O 1
#

Sequence (231 aa):
MTIHGLSGYGISFSVSVRRDLRDYYHQCNLDAMEIYNRSLDLLLAKNLYVPAPYFLNPKKQEPIIDLSYALDFVGKQRFLNATEAGNIYFNLRKSMATKALLIAFKQVSKRKDVRKVMETGLDVAHKHIELYSSIMHEENLHTPPLLDNEITTSTHAPFSEKLMTFHAGAMFKVAITYYATAMTTSMRLDIVGHCEACILRDLKVAGRCSEVMIKNGWIEKPPEASDRKQM

Foldseek 3Di:
DLVLLLVVLVVQLVPDDDPVSNVVSVVSNVVSVVVVVVVVVVCVVVVNDDDFFDDDDDPDDDDDPDLCLQPVPDDDHDADDPLLSVLLQVLLVLLLVLLLLLVQCLLQDPDPLLVVLSVLSNVLSVVSNVVSCVSCVVNVTDHDDHCNVVRDPDNHDPDDSLVSLVVSLVSLVSSLVSLVVSLVPDSYVVSVVSSVVSNVSSVVSNVSSVVVCVVVVSDDDDDDDDPPVVD

Secondary structure (DSSP, 8-state):
-HHHHHHHHHHHHHT--SHHHHHHHHHHHHHHHHHHHHHHHHHHHTT---PPPP-PPPSS------THHHH--SSPPPPPPHHHHHHHHHHHHHHHHHHHHHHHHHHH---HHHHHHHHHHHHHHHHHHHHHHHHHHHTTPPPPPPSGGG-----S-SS-HHHHHHHHHHHHHHHHHHHHHHHHH---HHHHHHHHHHHHHHHHHHHHHHHHHHHTT-SPPPPPPP-TT--